Protein AF-A0A849VJC0-F1 (afdb_monomer)

Nearest PDB structures (foldseek):
  3t6g-assembly2_D  TM=6.917E-01  e=9.797E-02  Homo sapiens
  7rtw-assembly1_B  TM=2.585E-01  e=8.852E+00  Mus musculus
  8sqz-assembly1_A  TM=1.889E-01  e=7.278E+00  Homo sapiens

Organism: NCBI:txid2726988

Structure (mmCIF, N/CA/C/O backbone):
data_AF-A0A849VJC0-F1
#
_entry.id   AF-A0A849VJC0-F1
#
loop_
_atom_site.group_PDB
_atom_site.id
_atom_site.type_symbol
_atom_site.label_atom_id
_atom_site.label_alt_id
_atom_site.label_comp_id
_atom_site.label_asym_id
_atom_site.label_entity_id
_atom_site.label_seq_id
_atom_site.pdbx_PDB_ins_code
_atom_site.Cartn_x
_atom_site.Cartn_y
_atom_site.Cartn_z
_atom_site.occupancy
_atom_site.B_iso_or_equiv
_atom_site.auth_seq_id
_atom_site.auth_comp_id
_atom_site.auth_asym_id
_atom_site.auth_atom_id
_atom_site.pdbx_PDB_model_num
ATOM 1 N N . MET A 1 1 ? 82.164 -14.827 -6.731 1.00 37.09 1 MET A N 1
ATOM 2 C CA . MET A 1 1 ? 81.178 -15.872 -7.093 1.00 37.09 1 MET A CA 1
ATOM 3 C C . MET A 1 1 ? 80.997 -16.739 -5.854 1.00 37.09 1 MET A C 1
ATOM 5 O O . MET A 1 1 ? 81.957 -17.367 -5.446 1.00 37.09 1 MET A O 1
ATOM 9 N N . ASN A 1 2 ? 79.995 -16.440 -5.019 1.00 38.31 2 ASN A N 1
ATOM 10 C CA . ASN A 1 2 ? 78.661 -17.082 -4.993 1.00 38.31 2 ASN A CA 1
ATOM 11 C C . ASN A 1 2 ? 78.819 -18.586 -4.684 1.00 38.31 2 ASN A C 1
ATOM 13 O O . ASN A 1 2 ? 79.447 -19.281 -5.466 1.00 38.31 2 ASN A O 1
ATOM 17 N N . LEU A 1 3 ? 78.331 -19.149 -3.574 1.00 38.06 3 LEU A N 1
ATOM 18 C CA . LEU A 1 3 ? 76.910 -19.260 -3.247 1.00 38.06 3 LEU A CA 1
ATOM 19 C C . LEU A 1 3 ? 76.753 -19.768 -1.793 1.00 38.06 3 LEU A C 1
ATOM 21 O O . LEU A 1 3 ? 77.368 -20.762 -1.411 1.00 38.06 3 LEU A O 1
ATOM 25 N N . LYS A 1 4 ? 75.943 -19.080 -0.981 1.00 40.84 4 LYS A N 1
ATOM 26 C CA . LYS A 1 4 ? 75.541 -19.509 0.368 1.00 40.84 4 LYS A CA 1
ATOM 27 C C . LYS A 1 4 ? 74.477 -20.604 0.247 1.00 40.84 4 LYS A C 1
ATOM 29 O O . LYS A 1 4 ? 73.443 -20.360 -0.367 1.00 40.84 4 LYS A O 1
ATOM 34 N N . TRP A 1 5 ? 74.694 -21.766 0.858 1.00 45.53 5 TRP A N 1
ATOM 35 C CA . TRP A 1 5 ? 73.668 -22.803 0.990 1.00 45.53 5 TRP A CA 1
ATOM 36 C C . TRP A 1 5 ? 72.884 -22.573 2.282 1.00 45.53 5 TRP A C 1
ATOM 38 O O . TRP A 1 5 ? 73.386 -22.809 3.378 1.00 45.53 5 TRP A O 1
ATOM 48 N N . VAL A 1 6 ? 71.659 -22.065 2.150 1.00 54.38 6 VAL A N 1
ATOM 49 C CA . VAL A 1 6 ? 70.668 -22.030 3.230 1.00 54.38 6 VAL A CA 1
ATOM 50 C C . VAL A 1 6 ? 69.846 -23.309 3.119 1.00 54.38 6 VAL A C 1
ATOM 52 O O . VAL A 1 6 ? 69.148 -23.522 2.130 1.00 54.38 6 VAL A O 1
ATOM 55 N N . MET A 1 7 ? 69.962 -24.175 4.122 1.00 47.31 7 MET A N 1
ATOM 56 C CA . MET A 1 7 ? 69.159 -25.385 4.259 1.00 47.31 7 MET A CA 1
ATOM 57 C C . MET A 1 7 ? 67.762 -24.975 4.744 1.00 47.31 7 MET A C 1
ATOM 59 O O . MET A 1 7 ? 67.571 -24.655 5.915 1.00 47.31 7 MET A O 1
ATOM 63 N N . VAL A 1 8 ? 66.794 -24.911 3.828 1.00 51.97 8 VAL A N 1
ATOM 64 C CA . VAL A 1 8 ? 65.385 -24.661 4.159 1.00 51.97 8 VAL A CA 1
ATOM 65 C C . VAL A 1 8 ? 64.754 -25.987 4.576 1.00 51.97 8 VAL A C 1
ATOM 67 O O . VAL A 1 8 ? 64.548 -26.883 3.760 1.00 51.97 8 VAL A O 1
ATOM 70 N N . LEU A 1 9 ? 64.484 -26.112 5.874 1.00 60.03 9 LEU A N 1
ATOM 71 C CA . LEU A 1 9 ? 63.750 -27.214 6.483 1.00 60.03 9 LEU A CA 1
ATOM 72 C C . LEU A 1 9 ? 62.268 -27.099 6.082 1.00 60.03 9 LEU A C 1
ATOM 74 O O . LEU A 1 9 ? 61.546 -26.231 6.571 1.00 60.03 9 LEU A O 1
ATOM 78 N N . ALA A 1 10 ? 61.821 -27.948 5.157 1.00 52.75 10 ALA A N 1
ATOM 79 C CA . ALA A 1 10 ? 60.425 -28.033 4.744 1.00 52.75 10 ALA A CA 1
ATOM 80 C C . ALA A 1 10 ? 59.610 -28.819 5.787 1.00 52.75 10 ALA A C 1
ATOM 82 O O . ALA A 1 10 ? 59.585 -30.048 5.774 1.00 52.75 10 ALA A O 1
ATOM 83 N N . CYS A 1 11 ? 58.926 -28.114 6.690 1.00 50.25 11 CYS A N 1
ATOM 84 C CA . CYS A 1 11 ? 57.853 -28.699 7.494 1.00 50.25 11 CYS A CA 1
ATOM 85 C C . CYS A 1 11 ? 56.590 -28.818 6.632 1.00 50.25 11 CYS A C 1
ATOM 87 O O . CYS A 1 11 ? 55.850 -27.852 6.456 1.00 50.25 11 CYS A O 1
ATOM 89 N N . VAL A 1 12 ? 56.342 -30.014 6.097 1.00 53.25 12 VAL A N 1
ATOM 90 C CA . VAL A 1 12 ? 55.066 -30.375 5.469 1.00 53.25 12 VAL A CA 1
ATOM 91 C C . VAL A 1 12 ? 54.060 -30.667 6.584 1.00 53.25 12 VAL A C 1
ATOM 93 O O . VAL A 1 12 ? 53.956 -31.791 7.067 1.00 53.25 12 VAL A O 1
ATOM 96 N N . PHE A 1 13 ? 53.328 -29.642 7.023 1.00 56.06 13 PHE A N 1
ATOM 97 C CA . PHE A 1 13 ? 52.102 -29.843 7.793 1.00 56.06 13 PHE A CA 1
ATOM 98 C C . PHE A 1 13 ? 50.984 -30.198 6.814 1.00 56.06 13 PHE A C 1
ATOM 100 O O . PHE A 1 13 ? 50.432 -29.337 6.131 1.00 56.06 13 PHE A O 1
ATOM 107 N N . VAL A 1 14 ? 50.673 -31.490 6.732 1.00 54.16 14 VAL A N 1
ATOM 108 C CA . VAL A 1 14 ? 49.476 -32.000 6.060 1.00 54.16 14 VAL A CA 1
ATOM 109 C C . VAL A 1 14 ? 48.271 -31.590 6.911 1.00 54.16 14 VAL A C 1
ATOM 111 O O . VAL A 1 14 ? 47.867 -32.287 7.839 1.00 54.16 14 VAL A O 1
ATOM 114 N N . LEU A 1 15 ? 47.732 -30.400 6.644 1.00 54.75 15 LEU A N 1
ATOM 115 C CA . LEU A 1 15 ? 46.403 -30.019 7.103 1.00 54.75 15 LEU A CA 1
ATOM 116 C C . LEU A 1 15 ? 45.403 -30.827 6.274 1.00 54.75 15 LEU A C 1
ATOM 118 O O . LEU A 1 15 ? 45.093 -30.475 5.138 1.00 54.75 15 LEU A O 1
ATOM 122 N N . SER A 1 16 ? 44.927 -31.938 6.835 1.00 43.97 16 SER A N 1
ATOM 123 C CA . SER A 1 16 ? 43.717 -32.604 6.362 1.00 43.97 16 SER A CA 1
ATOM 124 C C . SER A 1 16 ? 42.558 -31.615 6.471 1.00 43.97 16 SER A C 1
ATOM 126 O O . SER A 1 16 ? 41.969 -31.459 7.540 1.00 43.97 16 SER A O 1
ATOM 128 N N . CYS A 1 17 ? 42.240 -30.935 5.368 1.00 51.69 17 CYS A N 1
ATOM 129 C CA . CYS A 1 17 ? 40.977 -30.232 5.190 1.00 51.69 17 CYS A CA 1
ATOM 130 C C . CYS A 1 17 ? 39.858 -31.268 5.285 1.00 51.69 17 CYS A C 1
ATOM 132 O O . CYS A 1 17 ? 39.514 -31.935 4.314 1.00 51.69 17 CYS A O 1
ATOM 134 N N . THR A 1 18 ? 39.310 -31.439 6.484 1.00 52.47 18 THR A N 1
ATOM 135 C CA . THR A 1 18 ? 37.990 -32.034 6.633 1.00 52.47 18 THR A CA 1
ATOM 136 C C . THR A 1 18 ? 37.042 -30.999 6.048 1.00 52.47 18 THR A C 1
ATOM 138 O O . THR A 1 18 ? 36.847 -29.940 6.643 1.00 52.47 18 THR A O 1
ATOM 141 N N . GLU A 1 19 ? 36.532 -31.244 4.841 1.00 46.62 19 GLU A N 1
ATOM 142 C CA . GLU A 1 19 ? 35.438 -30.464 4.267 1.00 46.62 19 GLU A CA 1
ATOM 143 C C . GLU A 1 19 ? 34.219 -30.637 5.173 1.00 46.62 19 GLU A C 1
ATOM 145 O O . GLU A 1 19 ? 33.376 -31.514 5.001 1.00 46.62 19 GLU A O 1
ATOM 150 N N . GLN A 1 20 ? 34.146 -29.805 6.205 1.00 44.50 20 GLN A N 1
ATOM 151 C CA . GLN A 1 20 ? 32.934 -29.603 6.960 1.00 44.50 20 GLN A CA 1
ATOM 152 C C . GLN A 1 20 ? 32.058 -28.717 6.083 1.00 44.50 20 GLN A C 1
ATOM 154 O O . GLN A 1 20 ? 32.108 -27.491 6.162 1.00 44.50 20 GLN A O 1
ATOM 159 N N . THR A 1 21 ? 31.290 -29.349 5.195 1.00 45.41 21 THR A N 1
ATOM 160 C CA . THR A 1 21 ? 30.209 -28.698 4.461 1.00 45.41 21 THR A CA 1
ATOM 161 C C . THR A 1 21 ? 29.191 -28.210 5.488 1.00 45.41 21 THR A C 1
ATOM 163 O O . THR A 1 21 ? 28.234 -28.898 5.843 1.00 45.41 21 THR A O 1
ATOM 166 N N . GLN A 1 22 ? 29.420 -27.014 6.027 1.00 41.19 22 GLN A N 1
ATOM 167 C CA . GLN A 1 22 ? 28.391 -26.253 6.702 1.00 41.19 22 GLN A CA 1
ATOM 168 C C . GLN A 1 22 ? 27.343 -25.953 5.638 1.00 41.19 22 GLN A C 1
ATOM 170 O O . GLN A 1 22 ? 27.510 -25.066 4.805 1.00 41.19 22 GLN A O 1
ATOM 175 N N . SER A 1 23 ? 26.271 -26.742 5.646 1.00 44.38 23 SER A N 1
ATOM 176 C CA . SER A 1 23 ? 25.018 -26.389 5.000 1.00 44.38 23 SER A CA 1
ATOM 177 C C . SER A 1 23 ? 24.562 -25.070 5.615 1.00 44.38 23 SER A C 1
ATOM 179 O O . SER A 1 23 ? 23.860 -25.055 6.628 1.00 44.38 23 SER A O 1
ATOM 181 N N . ILE A 1 24 ? 24.987 -23.954 5.022 1.00 45.31 24 ILE A N 1
ATOM 182 C CA . ILE A 1 24 ? 24.370 -22.654 5.233 1.00 45.31 24 ILE A CA 1
ATOM 183 C C . ILE A 1 24 ? 22.905 -22.881 4.869 1.00 45.31 24 ILE A C 1
ATOM 185 O O . ILE A 1 24 ? 22.571 -23.067 3.702 1.00 45.31 24 ILE A O 1
ATOM 189 N N . LYS A 1 25 ? 22.026 -22.955 5.875 1.00 43.56 25 LYS A N 1
ATOM 190 C CA . LYS A 1 25 ? 20.591 -22.792 5.657 1.00 43.56 25 LYS A CA 1
ATOM 191 C C . LYS A 1 25 ? 20.442 -21.399 5.065 1.00 43.56 25 LYS A C 1
ATOM 193 O O . LYS A 1 25 ? 20.436 -20.418 5.805 1.00 43.56 25 LYS A O 1
ATOM 198 N N . THR A 1 26 ? 20.400 -21.308 3.741 1.00 48.91 26 THR A N 1
ATOM 199 C CA . THR A 1 26 ? 20.024 -20.085 3.048 1.00 48.91 26 THR A CA 1
ATOM 200 C C . THR A 1 26 ? 18.674 -19.691 3.623 1.00 48.91 26 THR A C 1
ATOM 202 O O . THR A 1 26 ? 17.707 -20.448 3.517 1.00 48.91 26 THR A O 1
ATOM 205 N N . ALA A 1 27 ? 18.630 -18.561 4.332 1.00 55.06 27 ALA A N 1
ATOM 206 C CA . ALA A 1 27 ? 17.367 -17.990 4.763 1.00 55.06 27 ALA A CA 1
ATOM 207 C C . ALA A 1 27 ? 16.465 -17.882 3.520 1.00 55.06 27 ALA A C 1
ATOM 209 O O . ALA A 1 27 ? 16.981 -17.539 2.450 1.00 55.06 27 ALA A O 1
ATOM 210 N N . PRO A 1 28 ? 15.168 -18.225 3.613 1.00 56.78 28 PRO A N 1
ATOM 211 C CA . PRO A 1 28 ? 14.281 -18.140 2.462 1.00 56.78 28 PRO A CA 1
ATOM 212 C C . PRO A 1 28 ? 14.379 -16.732 1.869 1.00 56.78 28 PRO A C 1
ATOM 214 O O . PRO A 1 28 ? 14.172 -15.745 2.576 1.00 56.78 28 PR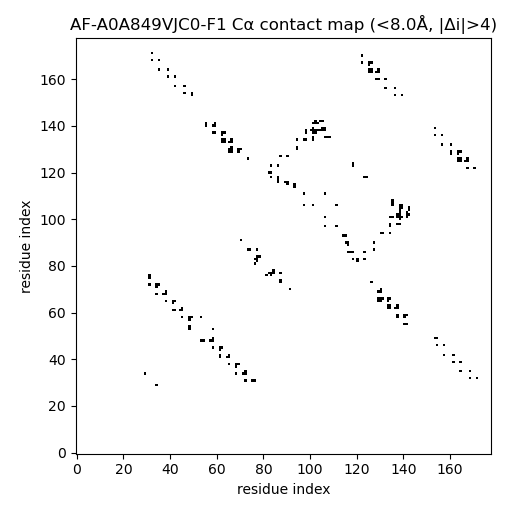O A O 1
ATOM 217 N N . GLN A 1 29 ? 14.772 -16.639 0.595 1.00 71.31 29 GLN A N 1
ATOM 218 C CA . GLN A 1 29 ? 14.842 -15.350 -0.079 1.00 71.31 29 GLN A CA 1
ATOM 219 C C . GLN A 1 29 ? 13.431 -14.779 -0.173 1.00 71.31 29 GLN A C 1
ATOM 221 O O . GLN A 1 29 ? 12.512 -15.438 -0.663 1.00 71.31 29 GLN A O 1
ATOM 226 N N . VAL A 1 30 ? 13.263 -13.554 0.317 1.00 84.12 30 VAL A N 1
ATOM 227 C CA . VAL A 1 30 ? 12.008 -12.817 0.194 1.00 84.12 30 VAL A CA 1
ATOM 228 C C . VAL A 1 30 ? 11.784 -12.536 -1.288 1.00 84.12 30 VAL A C 1
ATOM 230 O O . VAL A 1 30 ? 12.548 -11.808 -1.917 1.00 84.12 30 VAL A O 1
ATOM 233 N N . THR A 1 31 ? 10.746 -13.141 -1.856 1.00 90.38 31 THR A N 1
ATOM 234 C CA . THR A 1 31 ? 10.362 -12.927 -3.254 1.00 90.38 31 THR A CA 1
ATOM 235 C C . THR A 1 31 ? 9.271 -11.873 -3.343 1.00 90.38 31 THR A C 1
ATOM 237 O O . THR A 1 31 ? 8.467 -11.708 -2.419 1.00 90.38 31 THR A O 1
ATOM 240 N N . LEU A 1 32 ? 9.172 -11.213 -4.495 1.00 91.69 32 LEU A N 1
ATOM 241 C CA . LEU A 1 32 ? 8.106 -10.248 -4.736 1.00 91.69 32 LEU A CA 1
ATOM 242 C C . LEU A 1 32 ? 6.714 -10.889 -4.608 1.00 91.69 32 LEU A C 1
ATOM 244 O O . LEU A 1 32 ? 5.820 -10.297 -4.012 1.00 91.69 32 LEU A O 1
ATOM 248 N N . MET A 1 33 ? 6.551 -12.133 -5.070 1.00 91.38 33 MET A N 1
ATOM 249 C CA . MET A 1 33 ? 5.297 -12.874 -4.907 1.00 91.38 33 MET A CA 1
ATOM 250 C C . MET A 1 33 ? 4.967 -13.129 -3.429 1.00 91.38 33 MET A C 1
ATOM 252 O O . MET A 1 33 ? 3.832 -12.909 -3.015 1.00 91.38 33 MET A O 1
ATOM 256 N N . SER A 1 34 ? 5.952 -13.519 -2.611 1.00 93.38 34 SER A N 1
ATOM 257 C CA . SER A 1 34 ? 5.739 -13.715 -1.166 1.00 93.38 34 SER A CA 1
ATOM 258 C C . SER A 1 34 ? 5.398 -12.418 -0.422 1.00 93.38 34 SER A C 1
ATOM 260 O O . SER A 1 34 ? 4.589 -12.433 0.507 1.00 93.38 34 SER A O 1
ATOM 262 N N . LEU A 1 35 ? 5.943 -11.275 -0.859 1.00 95.44 35 LEU A N 1
ATOM 263 C CA . LEU A 1 35 ? 5.572 -9.965 -0.317 1.00 95.44 35 LEU A CA 1
ATOM 264 C C . LEU A 1 35 ? 4.146 -9.579 -0.710 1.00 95.44 35 LEU A C 1
ATOM 266 O O . LEU A 1 35 ? 3.400 -9.077 0.122 1.00 95.44 35 LEU A O 1
ATOM 270 N N . ILE A 1 36 ? 3.743 -9.850 -1.952 1.00 95.44 36 ILE A N 1
ATOM 271 C CA . ILE A 1 36 ? 2.377 -9.599 -2.422 1.00 95.44 36 ILE A CA 1
ATOM 272 C C . ILE A 1 36 ? 1.359 -10.485 -1.693 1.00 95.44 36 ILE A C 1
ATOM 274 O O . ILE A 1 36 ? 0.272 -10.016 -1.367 1.00 95.44 36 ILE A O 1
ATOM 278 N N . GLN A 1 37 ? 1.704 -11.737 -1.382 1.00 93.88 37 GLN A N 1
ATOM 279 C CA . GLN A 1 37 ? 0.878 -12.604 -0.533 1.00 93.88 37 GLN A CA 1
ATOM 280 C C . GLN A 1 37 ? 0.760 -12.043 0.890 1.00 93.88 37 GLN A C 1
ATOM 282 O O . GLN A 1 37 ? -0.347 -11.882 1.393 1.00 93.88 37 GLN A O 1
ATOM 287 N N . THR A 1 38 ? 1.884 -11.646 1.494 1.00 96.12 38 THR A N 1
ATOM 288 C CA . THR A 1 38 ? 1.895 -10.969 2.804 1.00 96.12 38 THR A CA 1
ATOM 289 C C . THR A 1 38 ? 1.016 -9.714 2.801 1.00 96.12 38 THR A C 1
ATOM 291 O O . THR A 1 38 ? 0.263 -9.473 3.744 1.00 96.12 38 THR A O 1
ATOM 294 N N . TYR A 1 39 ? 1.084 -8.919 1.731 1.00 97.06 39 TYR A N 1
ATOM 295 C CA . TYR A 1 39 ? 0.276 -7.714 1.566 1.00 97.06 39 TYR A CA 1
ATOM 296 C C . TYR A 1 39 ? -1.225 -8.033 1.519 1.00 97.06 39 TYR A C 1
ATOM 298 O O . TYR A 1 39 ? -2.018 -7.369 2.177 1.00 97.06 39 TYR A O 1
ATOM 306 N N . ASP A 1 40 ? -1.622 -9.078 0.795 1.00 94.94 40 ASP A N 1
ATOM 307 C CA . ASP A 1 40 ? -3.014 -9.537 0.685 1.00 94.94 40 ASP A CA 1
ATOM 308 C C . ASP A 1 40 ? -3.591 -10.000 2.038 1.00 94.94 40 ASP A C 1
ATOM 310 O O . ASP A 1 40 ? -4.727 -9.684 2.409 1.00 94.94 40 ASP A O 1
ATOM 314 N N . GLU A 1 41 ? -2.776 -10.699 2.831 1.00 96.12 41 GLU A N 1
ATOM 315 C CA . GLU A 1 41 ? -3.134 -11.102 4.192 1.00 96.12 41 GLU A CA 1
ATOM 316 C C . GLU A 1 41 ? -3.291 -9.890 5.120 1.00 96.12 41 GLU A C 1
ATOM 318 O O . GLU A 1 41 ? -4.238 -9.814 5.909 1.00 96.12 41 GLU A O 1
ATOM 323 N N . GLN A 1 42 ? -2.382 -8.917 5.031 1.00 97.25 42 GLN A N 1
ATOM 324 C CA . GLN A 1 42 ? -2.476 -7.660 5.777 1.00 97.25 42 GLN A CA 1
ATOM 325 C C . GLN A 1 42 ? -3.706 -6.844 5.358 1.00 97.25 42 GLN A C 1
ATOM 327 O O . GLN A 1 42 ? -4.381 -6.264 6.212 1.00 97.25 42 GLN A O 1
ATOM 332 N N . LEU A 1 43 ? -4.056 -6.858 4.071 1.00 95.88 43 LEU A N 1
ATOM 333 C CA . LEU A 1 43 ? -5.231 -6.176 3.538 1.00 95.88 43 LEU A CA 1
ATOM 334 C C . LEU A 1 43 ? -6.508 -6.757 4.143 1.00 95.88 43 LEU A C 1
ATOM 336 O O . LEU A 1 43 ? -7.344 -6.022 4.673 1.00 95.88 43 LEU A O 1
ATOM 340 N N . SER A 1 44 ? -6.590 -8.086 4.182 1.00 94.81 44 SER A N 1
ATOM 341 C CA . SER A 1 44 ? -7.687 -8.816 4.820 1.00 94.81 44 SER A CA 1
ATOM 342 C C . SER A 1 44 ? -7.829 -8.460 6.307 1.00 94.81 44 SER A C 1
ATOM 344 O O . SER A 1 44 ? -8.944 -8.305 6.812 1.00 94.81 44 SER A O 1
ATOM 346 N N . LYS A 1 45 ? -6.713 -8.256 7.027 1.00 95.44 45 LYS A N 1
ATOM 347 C CA . LYS A 1 45 ? -6.735 -7.811 8.435 1.00 95.44 45 LYS A CA 1
ATOM 348 C C . LYS A 1 45 ? -7.306 -6.403 8.589 1.00 95.44 45 LYS A C 1
ATOM 350 O O . LYS A 1 45 ? -8.120 -6.183 9.489 1.00 95.44 45 LYS A O 1
ATOM 355 N N . VAL A 1 46 ? -6.923 -5.459 7.724 1.00 93.12 46 VAL A N 1
ATOM 356 C CA . VAL A 1 46 ? -7.489 -4.097 7.727 1.00 93.12 46 VAL A CA 1
ATOM 357 C C . VAL A 1 46 ? -8.991 -4.142 7.450 1.00 93.12 46 VAL A C 1
ATOM 359 O O . VAL A 1 46 ? -9.769 -3.543 8.195 1.00 93.12 46 VAL A O 1
ATOM 362 N N . GLN A 1 47 ? -9.412 -4.902 6.437 1.00 91.56 47 GLN A N 1
ATOM 363 C CA . GLN A 1 47 ? -10.820 -5.050 6.069 1.00 91.56 47 GLN A CA 1
ATOM 364 C C . GLN A 1 47 ? -11.648 -5.623 7.222 1.00 91.56 47 GLN A C 1
ATOM 366 O O . GLN A 1 47 ? -12.678 -5.059 7.597 1.00 91.56 47 GLN A O 1
ATOM 371 N N . LEU A 1 48 ? -11.169 -6.707 7.837 1.00 91.94 48 LEU A N 1
ATOM 372 C CA . LEU A 1 48 ? -11.822 -7.329 8.983 1.00 91.94 48 LEU A CA 1
ATOM 373 C C . LEU A 1 48 ? -11.908 -6.363 10.169 1.00 91.94 48 LEU A C 1
ATOM 375 O O . LEU A 1 48 ? -12.944 -6.302 10.834 1.00 91.94 48 LEU A O 1
ATOM 379 N N . ALA A 1 49 ? -10.849 -5.590 10.429 1.00 90.75 49 ALA A N 1
ATOM 380 C CA . ALA A 1 49 ? -10.831 -4.609 11.505 1.00 90.75 49 ALA A CA 1
ATOM 381 C C . ALA A 1 49 ? -11.859 -3.488 11.284 1.00 90.75 49 ALA A C 1
ATOM 383 O O . ALA A 1 49 ? -12.573 -3.128 12.223 1.00 90.75 49 ALA A O 1
ATOM 384 N N . ILE A 1 50 ? -11.982 -2.986 10.051 1.00 87.06 50 ILE A N 1
ATOM 385 C CA . ILE A 1 50 ? -12.994 -1.992 9.667 1.00 87.06 50 ILE A CA 1
ATOM 386 C C . ILE A 1 50 ? -14.404 -2.573 9.827 1.00 87.06 50 ILE A C 1
ATOM 388 O O . ILE A 1 50 ? -15.235 -1.982 10.516 1.00 87.06 50 ILE A O 1
ATOM 392 N N . ASN A 1 51 ? -14.663 -3.746 9.244 1.00 87.44 51 ASN A N 1
ATOM 393 C CA . ASN A 1 51 ? -15.990 -4.369 9.232 1.00 87.44 51 ASN A CA 1
ATOM 394 C C . ASN A 1 51 ? -16.462 -4.781 10.631 1.00 87.44 51 ASN A C 1
ATOM 396 O O . ASN A 1 51 ? -17.647 -4.691 10.940 1.00 87.44 51 ASN A O 1
ATOM 400 N N . SER A 1 52 ? -15.530 -5.184 11.496 1.00 88.25 52 SER A N 1
ATOM 401 C CA . SER A 1 52 ? -15.821 -5.566 12.883 1.00 88.25 52 SER A CA 1
ATOM 402 C C . SER A 1 52 ? -15.865 -4.372 13.844 1.00 88.25 52 SER A C 1
ATOM 404 O O . SER A 1 52 ? -15.965 -4.574 15.052 1.00 88.25 52 SER A O 1
ATOM 406 N N . GLY A 1 53 ? -15.730 -3.136 13.348 1.00 85.94 53 GLY A N 1
ATOM 407 C CA . GLY A 1 53 ? -15.757 -1.932 14.181 1.00 85.94 53 GLY A CA 1
ATOM 408 C C . GLY A 1 53 ? -14.638 -1.880 15.225 1.00 85.94 53 GLY A C 1
ATOM 409 O O . GLY A 1 53 ? -14.860 -1.413 16.342 1.00 85.94 53 GLY A O 1
ATOM 410 N N . ARG A 1 54 ? -13.442 -2.391 14.897 1.00 88.19 54 ARG A N 1
ATOM 411 C CA . ARG A 1 54 ? -12.276 -2.334 15.793 1.00 88.19 54 ARG A CA 1
ATOM 412 C C . ARG A 1 54 ? -11.836 -0.885 16.017 1.00 88.19 54 ARG A C 1
ATOM 414 O O . ARG A 1 54 ? -12.206 0.023 15.272 1.00 88.19 54 ARG A O 1
ATOM 421 N N . SER A 1 55 ? -11.038 -0.669 17.063 1.00 88.81 55 SER A N 1
ATOM 422 C CA . SER A 1 55 ? -10.582 0.674 17.421 1.00 88.81 55 SER A CA 1
ATOM 423 C C . SER A 1 55 ? -9.722 1.302 16.318 1.00 88.81 55 SER A C 1
ATOM 425 O O . SER A 1 55 ? -9.094 0.604 15.512 1.00 88.81 55 SER A O 1
ATOM 427 N N . LYS A 1 56 ? -9.667 2.639 16.301 1.00 87.19 56 LYS A N 1
ATOM 428 C CA . LYS A 1 56 ? -8.855 3.392 15.335 1.00 87.19 56 LYS A CA 1
ATOM 429 C C . LYS A 1 56 ? -7.380 2.993 15.408 1.00 87.19 56 LYS A C 1
ATOM 431 O O . LYS A 1 56 ? -6.736 2.897 14.375 1.00 87.19 56 LYS A O 1
ATOM 436 N N . GLU A 1 57 ? -6.866 2.703 16.601 1.00 90.81 57 GLU A N 1
ATOM 437 C CA . GLU A 1 57 ? -5.476 2.302 16.829 1.00 90.81 57 GLU A CA 1
ATOM 438 C C . GLU A 1 57 ? -5.158 0.984 16.121 1.00 90.81 57 GLU A C 1
ATOM 440 O O . GLU A 1 57 ? -4.116 0.872 15.484 1.00 90.81 57 GLU A O 1
ATOM 445 N N . VAL A 1 58 ? -6.079 0.013 16.164 1.00 92.50 58 VAL A N 1
ATOM 446 C CA . VAL A 1 58 ? -5.920 -1.277 15.474 1.00 92.50 58 VAL A CA 1
ATOM 447 C C . VAL A 1 58 ? -5.920 -1.089 13.958 1.00 92.50 58 VAL A C 1
ATOM 449 O O . VAL A 1 58 ? -5.066 -1.637 13.269 1.00 92.50 58 VAL A O 1
ATOM 452 N N . ILE A 1 59 ? -6.851 -0.291 13.430 1.00 90.31 59 ILE A N 1
ATOM 453 C CA . ILE A 1 59 ? -6.935 -0.040 11.984 1.00 90.31 59 ILE A CA 1
ATOM 454 C C . ILE A 1 59 ? -5.693 0.723 11.493 1.00 90.31 59 ILE A C 1
ATOM 456 O O . ILE A 1 59 ? -5.152 0.390 10.440 1.00 90.31 59 ILE A O 1
ATOM 460 N N . LEU A 1 60 ? -5.209 1.710 12.257 1.00 90.62 60 LEU A N 1
ATOM 461 C CA . LEU A 1 60 ? -3.983 2.453 11.946 1.00 90.62 60 LEU A CA 1
ATOM 462 C C . LEU A 1 60 ? -2.741 1.558 11.995 1.00 90.62 60 LEU A C 1
ATOM 464 O O . LEU A 1 60 ? -1.890 1.666 11.117 1.00 90.62 60 LEU A O 1
ATOM 468 N N . LEU A 1 61 ? -2.644 0.663 12.982 1.00 94.06 61 LEU A N 1
ATOM 469 C CA . LEU A 1 61 ? -1.556 -0.310 13.070 1.00 94.06 61 LEU A CA 1
ATOM 470 C C . LEU A 1 61 ? -1.498 -1.178 11.807 1.00 94.06 61 LEU A C 1
ATOM 472 O O . LEU A 1 61 ? -0.477 -1.192 11.127 1.00 94.06 61 LEU A O 1
ATOM 476 N N . TYR A 1 62 ? -2.608 -1.823 11.442 1.00 95.69 62 TYR A N 1
ATOM 477 C CA . TYR A 1 62 ? -2.652 -2.689 10.260 1.00 95.69 62 TYR A CA 1
ATOM 478 C C . TYR A 1 62 ? -2.455 -1.917 8.945 1.00 95.69 62 TYR A C 1
ATOM 480 O O . TYR A 1 62 ? -1.824 -2.422 8.020 1.00 95.69 62 TYR A O 1
ATOM 488 N N . SER A 1 63 ? -2.926 -0.669 8.861 1.00 93.50 63 SER A N 1
ATOM 489 C CA . SER A 1 63 ? -2.683 0.183 7.685 1.00 93.50 63 SER A CA 1
ATOM 490 C C . SER A 1 63 ? -1.207 0.590 7.561 1.00 93.50 63 SER A C 1
ATOM 492 O O . SER A 1 63 ? -0.680 0.683 6.454 1.00 93.50 63 SER A O 1
ATOM 494 N N . ASN A 1 64 ? -0.508 0.793 8.682 1.00 94.38 64 ASN A N 1
ATOM 495 C CA . ASN A 1 64 ? 0.932 1.059 8.683 1.00 94.38 64 ASN A CA 1
ATOM 496 C C . ASN A 1 64 ? 1.754 -0.180 8.301 1.00 94.38 64 ASN A C 1
ATOM 498 O O . ASN A 1 64 ? 2.764 -0.039 7.614 1.00 94.38 64 ASN A O 1
ATOM 502 N N . GLU A 1 65 ? 1.323 -1.376 8.712 1.00 96.44 65 GLU A N 1
ATOM 503 C CA . GLU A 1 65 ? 1.924 -2.640 8.264 1.00 96.44 65 GLU A CA 1
ATOM 504 C C . GLU A 1 65 ? 1.802 -2.796 6.742 1.00 96.44 65 GLU A C 1
ATOM 506 O O . GLU A 1 65 ? 2.806 -3.054 6.080 1.00 96.44 65 GLU A O 1
ATOM 511 N N . LEU A 1 66 ? 0.614 -2.533 6.175 1.00 96.31 66 LEU A N 1
ATOM 512 C CA . LEU A 1 66 ? 0.408 -2.505 4.721 1.00 96.31 66 LEU A CA 1
ATOM 513 C C . LEU A 1 66 ? 1.353 -1.527 4.023 1.00 96.31 66 LEU A C 1
ATOM 515 O O . LEU A 1 66 ? 2.001 -1.888 3.043 1.00 96.31 66 LEU A O 1
ATOM 519 N N . TYR A 1 67 ? 1.447 -0.293 4.525 1.00 96.44 67 TYR A N 1
ATOM 520 C CA . TYR A 1 67 ? 2.338 0.719 3.959 1.00 96.44 67 TYR A CA 1
ATOM 521 C C . TYR A 1 67 ? 3.799 0.251 3.952 1.00 96.44 67 TYR A C 1
ATOM 523 O O . TYR A 1 67 ? 4.480 0.380 2.938 1.00 96.44 67 TYR A O 1
ATOM 531 N N . ALA A 1 68 ? 4.277 -0.328 5.057 1.00 97.06 68 ALA A N 1
ATOM 532 C CA . ALA A 1 68 ? 5.646 -0.827 5.154 1.00 97.06 68 ALA A CA 1
ATOM 533 C C . ALA A 1 68 ? 5.911 -1.956 4.143 1.00 97.06 68 ALA A C 1
ATOM 535 O O . ALA A 1 68 ? 6.905 -1.915 3.417 1.00 97.06 68 ALA A O 1
ATOM 536 N N . THR A 1 69 ? 4.991 -2.917 4.025 1.00 97.88 69 THR A N 1
ATOM 537 C CA . THR A 1 69 ? 5.095 -3.992 3.028 1.00 97.88 69 THR A CA 1
ATOM 538 C C . THR A 1 69 ? 5.071 -3.437 1.603 1.00 97.88 69 THR A C 1
ATOM 540 O O . THR A 1 69 ? 5.862 -3.873 0.767 1.00 97.88 69 THR A O 1
ATOM 543 N N . ALA A 1 70 ? 4.229 -2.435 1.315 1.00 97.56 70 ALA A N 1
ATOM 544 C CA . ALA A 1 70 ? 4.215 -1.763 0.015 1.00 97.56 70 ALA A CA 1
ATOM 545 C C . ALA A 1 70 ? 5.560 -1.115 -0.312 1.00 97.56 70 ALA A C 1
ATOM 547 O O . ALA A 1 70 ? 6.037 -1.247 -1.437 1.00 97.56 70 ALA A O 1
ATOM 548 N N . GLN A 1 71 ? 6.205 -0.456 0.657 1.00 97.31 71 GLN A N 1
ATOM 549 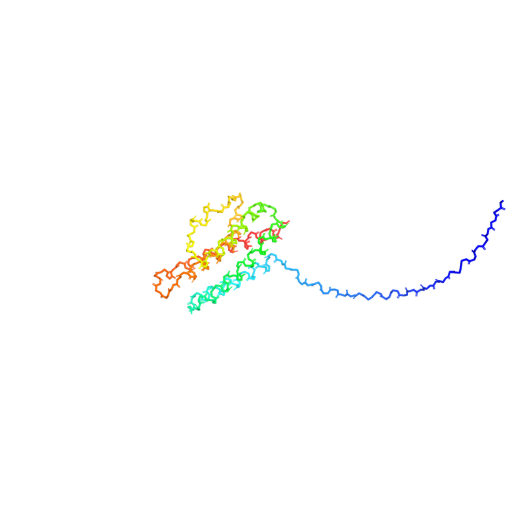C CA . GLN A 1 71 ? 7.532 0.121 0.439 1.00 97.31 71 GLN A CA 1
ATOM 550 C C . GLN A 1 71 ? 8.538 -0.949 0.004 1.00 97.31 71 GLN A C 1
ATOM 552 O O . GLN A 1 71 ? 9.267 -0.743 -0.967 1.00 97.31 71 GLN A O 1
ATOM 557 N N . THR A 1 72 ? 8.531 -2.114 0.659 1.00 96.44 72 THR A N 1
ATOM 558 C CA . THR A 1 72 ? 9.393 -3.242 0.282 1.00 96.44 72 THR A CA 1
ATOM 559 C C . THR A 1 72 ? 9.052 -3.796 -1.103 1.00 96.44 72 THR A C 1
ATOM 561 O O . THR A 1 72 ? 9.960 -4.048 -1.891 1.00 96.44 72 THR A O 1
ATOM 564 N N . ILE A 1 73 ? 7.763 -3.945 -1.433 1.00 96.06 73 ILE A N 1
ATOM 565 C CA . ILE A 1 73 ? 7.305 -4.396 -2.759 1.00 96.06 73 ILE A CA 1
ATOM 566 C C . ILE A 1 73 ? 7.824 -3.461 -3.852 1.00 96.06 73 ILE A C 1
ATOM 568 O O . ILE A 1 73 ? 8.388 -3.929 -4.837 1.00 96.06 73 ILE A O 1
ATOM 572 N N . LEU A 1 74 ? 7.650 -2.148 -3.690 1.00 95.62 74 LEU A N 1
ATOM 573 C CA . LEU A 1 74 ? 8.040 -1.162 -4.700 1.00 95.62 74 LEU A CA 1
ATOM 574 C C . LEU A 1 74 ? 9.562 -1.067 -4.845 1.00 95.62 74 LEU A C 1
ATOM 576 O O . LEU A 1 74 ? 10.057 -0.937 -5.967 1.00 95.62 74 LEU A O 1
ATOM 580 N N . ALA A 1 75 ? 10.308 -1.166 -3.741 1.00 94.12 75 ALA A N 1
ATOM 581 C CA . ALA A 1 75 ? 11.767 -1.210 -3.775 1.00 94.12 75 ALA A CA 1
ATOM 582 C C . ALA A 1 75 ? 12.259 -2.442 -4.548 1.00 94.12 75 ALA A C 1
ATOM 584 O O . ALA A 1 75 ? 12.979 -2.299 -5.534 1.00 94.12 75 ALA A O 1
ATOM 585 N N . LEU A 1 76 ? 11.776 -3.635 -4.186 1.00 93.50 76 LEU A N 1
ATOM 586 C CA . LEU A 1 76 ? 12.173 -4.880 -4.843 1.00 93.50 76 LEU A CA 1
ATOM 587 C C . LEU A 1 76 ? 11.732 -4.923 -6.315 1.00 93.50 76 LEU A C 1
ATOM 589 O O . LEU A 1 76 ? 12.476 -5.390 -7.175 1.00 93.50 76 LEU A O 1
ATOM 593 N N . PHE A 1 77 ? 10.546 -4.397 -6.635 1.00 92.62 77 PHE A N 1
ATOM 594 C CA . PHE A 1 77 ? 10.114 -4.254 -8.024 1.00 92.62 77 PHE A CA 1
ATOM 595 C C . PHE A 1 77 ? 11.050 -3.328 -8.808 1.00 92.62 77 PHE A C 1
ATOM 597 O O . PHE A 1 77 ? 11.397 -3.662 -9.933 1.00 92.62 77 PHE A O 1
ATOM 604 N N . SER A 1 78 ? 11.494 -2.203 -8.235 1.00 91.81 78 SER A N 1
ATOM 605 C CA . SER A 1 78 ? 12.425 -1.275 -8.910 1.00 91.81 78 SER A CA 1
ATOM 606 C C . SER A 1 78 ? 13.761 -1.927 -9.246 1.00 91.81 78 SER A C 1
ATOM 608 O O . SER A 1 78 ? 14.342 -1.641 -10.291 1.00 91.81 78 SER A O 1
ATOM 610 N N . GLU A 1 79 ? 14.249 -2.800 -8.363 1.00 90.44 79 GLU A N 1
ATOM 611 C CA . GLU A 1 79 ? 15.492 -3.546 -8.569 1.00 90.44 79 GLU A CA 1
ATOM 612 C C . GLU A 1 79 ? 15.360 -4.569 -9.705 1.00 90.44 79 GLU A C 1
ATOM 614 O O . GLU A 1 79 ? 16.293 -4.759 -10.482 1.00 90.44 79 GLU A O 1
ATOM 619 N N . GLN A 1 80 ? 14.193 -5.207 -9.831 1.00 87.38 80 GLN A N 1
ATOM 620 C CA . GLN A 1 80 ? 13.926 -6.222 -10.857 1.00 87.38 80 GLN A CA 1
ATOM 621 C C . GLN A 1 80 ? 13.463 -5.625 -12.194 1.00 87.38 80 GLN A C 1
ATOM 623 O O . GLN A 1 80 ? 13.625 -6.240 -13.246 1.00 87.38 80 GLN A O 1
ATOM 628 N N . GLN A 1 81 ? 12.826 -4.455 -12.157 1.00 83.44 81 GLN A N 1
ATOM 629 C CA . GLN A 1 81 ? 12.116 -3.832 -13.269 1.00 83.44 81 GLN A CA 1
ATOM 630 C C . GLN A 1 81 ? 12.320 -2.310 -13.222 1.00 83.44 81 GLN A C 1
ATOM 632 O O . GLN A 1 81 ? 11.544 -1.569 -12.614 1.00 83.44 81 GLN A O 1
ATOM 637 N N . SER A 1 82 ? 13.335 -1.827 -13.941 1.00 87.19 82 SER A N 1
ATOM 638 C CA . SER A 1 82 ? 13.753 -0.414 -13.920 1.00 87.19 82 SER A CA 1
ATOM 639 C C . SER A 1 82 ? 12.695 0.581 -14.416 1.00 87.19 82 SER A C 1
ATOM 641 O O . SER A 1 82 ? 12.774 1.776 -14.133 1.00 87.19 82 SER A O 1
ATOM 643 N N . LYS A 1 83 ? 11.668 0.098 -15.123 1.00 86.62 83 LYS A N 1
ATOM 644 C CA . LYS A 1 83 ? 10.594 0.899 -15.731 1.00 86.62 83 LYS A CA 1
ATOM 645 C C . LYS A 1 83 ? 9.791 1.763 -14.748 1.00 86.62 83 LYS A C 1
ATOM 647 O O . LYS A 1 83 ? 9.186 2.744 -15.167 1.00 86.62 83 LYS A O 1
ATOM 652 N N . CYS A 1 84 ? 9.800 1.434 -13.451 1.00 91.12 84 CYS A N 1
ATOM 653 C CA . CYS A 1 84 ? 9.153 2.244 -12.413 1.00 91.12 84 CYS A CA 1
ATOM 654 C C . CYS A 1 84 ? 10.127 3.012 -11.507 1.00 91.12 84 CYS A C 1
ATOM 656 O O . CYS A 1 84 ? 9.666 3.771 -10.657 1.00 91.12 84 CYS A O 1
ATOM 658 N N . THR A 1 85 ? 11.444 2.855 -11.659 1.00 92.25 85 THR A N 1
ATOM 659 C CA . THR A 1 85 ? 12.433 3.350 -10.684 1.00 92.25 85 THR A CA 1
ATOM 660 C C . THR A 1 85 ? 12.395 4.870 -10.519 1.00 92.25 85 THR A C 1
ATOM 662 O O . THR A 1 85 ? 12.282 5.377 -9.400 1.00 92.25 85 THR A O 1
ATOM 665 N N . ASP A 1 86 ? 12.399 5.619 -11.624 1.00 91.12 86 ASP A N 1
ATOM 666 C CA . ASP A 1 86 ? 12.324 7.087 -11.592 1.00 91.12 86 ASP A CA 1
ATOM 667 C C . ASP A 1 86 ? 11.012 7.587 -10.983 1.00 91.12 86 ASP A C 1
ATOM 669 O O . ASP A 1 86 ? 10.969 8.618 -10.311 1.00 91.12 86 ASP A O 1
ATOM 673 N N . TYR A 1 87 ? 9.931 6.845 -11.210 1.00 92.19 87 TYR A N 1
ATOM 674 C CA . TYR A 1 87 ? 8.628 7.157 -10.650 1.00 92.19 87 TYR A CA 1
ATOM 675 C C . TYR A 1 87 ? 8.596 6.885 -9.137 1.00 92.19 87 TYR A C 1
ATOM 677 O O . TYR A 1 87 ? 8.229 7.769 -8.361 1.00 92.19 87 TYR A O 1
ATOM 685 N N . PHE A 1 88 ? 9.045 5.708 -8.690 1.00 94.81 88 PHE A N 1
ATOM 686 C CA . PHE A 1 88 ? 9.027 5.334 -7.275 1.00 94.81 88 PHE A CA 1
ATOM 687 C C . PHE A 1 88 ? 10.004 6.150 -6.425 1.00 94.81 88 PHE A C 1
ATOM 689 O O . PHE A 1 88 ? 9.653 6.526 -5.308 1.00 94.81 88 PHE A O 1
ATOM 696 N N . SER A 1 89 ? 11.171 6.525 -6.959 1.00 92.56 89 SER A N 1
ATOM 697 C CA . SER A 1 89 ? 12.115 7.408 -6.253 1.00 92.56 89 SER A CA 1
ATOM 698 C C . SER A 1 89 ? 11.506 8.768 -5.885 1.00 92.56 89 SER A C 1
ATOM 700 O O . SER A 1 89 ? 11.815 9.320 -4.831 1.00 92.56 89 SER A O 1
ATOM 702 N N . LYS A 1 90 ? 10.591 9.285 -6.715 1.00 93.00 90 LYS A N 1
ATOM 703 C CA . LYS A 1 90 ? 9.826 10.514 -6.452 1.00 93.00 90 LYS A CA 1
ATOM 704 C C . LYS A 1 90 ? 8.586 10.256 -5.595 1.00 93.00 90 LYS A C 1
ATOM 706 O O . LYS A 1 90 ? 8.199 11.119 -4.813 1.00 93.00 90 LYS A O 1
ATOM 711 N N . LEU A 1 91 ? 7.966 9.084 -5.728 1.00 93.12 91 LEU A N 1
ATOM 712 C CA . LEU A 1 91 ? 6.784 8.692 -4.961 1.00 93.12 91 LEU A CA 1
ATOM 713 C C . LEU A 1 91 ? 7.086 8.525 -3.465 1.00 93.12 91 LEU A C 1
ATOM 715 O O . LEU A 1 91 ? 6.327 9.034 -2.648 1.00 93.12 91 LEU A O 1
ATOM 719 N N . PHE A 1 92 ? 8.174 7.839 -3.100 1.00 94.06 92 PHE A N 1
ATOM 720 C CA . PHE A 1 92 ? 8.504 7.535 -1.700 1.00 94.06 92 PHE A CA 1
ATOM 721 C C . PHE A 1 92 ? 8.559 8.755 -0.760 1.00 94.06 92 PHE A C 1
ATOM 723 O O . PHE A 1 92 ? 7.938 8.708 0.303 1.00 94.06 92 PHE A O 1
ATOM 730 N N . PRO A 1 93 ? 9.258 9.861 -1.087 1.00 92.19 93 PRO A N 1
ATOM 731 C CA . PRO A 1 93 ? 9.275 11.025 -0.202 1.00 92.19 93 PRO A CA 1
ATOM 732 C C . PRO A 1 93 ? 7.893 11.681 -0.084 1.00 92.19 93 PRO A C 1
ATOM 734 O O . PRO A 1 93 ? 7.510 12.111 1.003 1.00 92.19 93 PRO A O 1
ATOM 737 N N . VAL A 1 94 ? 7.121 11.718 -1.174 1.00 90.62 94 VAL A N 1
ATOM 738 C CA . VAL A 1 94 ? 5.758 12.270 -1.180 1.00 90.62 94 VAL A CA 1
ATOM 739 C C . VAL A 1 94 ? 4.814 11.408 -0.333 1.00 90.62 94 VAL A C 1
ATOM 741 O O . VAL A 1 94 ? 4.040 11.933 0.467 1.00 90.62 94 VAL A O 1
ATOM 744 N N . SER A 1 95 ? 4.909 10.079 -0.434 1.00 91.81 95 SER A N 1
ATOM 745 C CA . SER A 1 95 ? 4.086 9.167 0.364 1.00 91.81 95 SER A CA 1
ATOM 746 C C . SER A 1 95 ? 4.394 9.264 1.857 1.00 91.81 95 SER A C 1
ATOM 748 O O . SER A 1 95 ? 3.475 9.201 2.672 1.00 91.81 95 SER A O 1
ATOM 750 N N . GLU A 1 96 ? 5.660 9.468 2.233 1.00 92.31 96 GLU A N 1
ATOM 751 C CA . GLU A 1 96 ? 6.048 9.620 3.638 1.00 92.31 96 GLU A CA 1
ATOM 752 C C . GLU A 1 96 ? 5.543 10.941 4.234 1.00 92.31 96 GLU A C 1
ATOM 754 O O . GLU A 1 96 ? 5.080 10.977 5.380 1.00 92.31 96 GLU A O 1
ATOM 759 N N . GLN A 1 97 ? 5.546 12.018 3.439 1.00 89.88 97 GLN A N 1
ATOM 760 C CA . GLN A 1 97 ? 4.904 13.278 3.820 1.00 89.88 97 GLN A CA 1
ATOM 761 C C . GLN A 1 97 ? 3.409 13.063 4.072 1.00 89.88 97 GLN A C 1
ATOM 763 O O . GLN A 1 97 ? 2.910 13.428 5.137 1.00 89.88 97 GLN A O 1
ATOM 768 N N . PHE A 1 98 ? 2.703 12.393 3.155 1.00 88.44 98 PHE A N 1
ATOM 769 C CA . PHE A 1 98 ? 1.286 12.087 3.347 1.00 88.44 98 PHE A CA 1
ATOM 770 C C . PHE A 1 98 ? 1.029 11.214 4.566 1.00 88.44 98 PHE A C 1
ATOM 772 O O . PHE A 1 98 ? 0.105 11.504 5.320 1.00 88.44 98 PHE A O 1
ATOM 779 N N . LYS A 1 99 ? 1.839 10.181 4.801 1.00 89.75 99 LYS A N 1
ATOM 780 C CA . LYS A 1 99 ? 1.718 9.317 5.980 1.00 89.75 99 LYS A CA 1
ATOM 781 C C . LYS A 1 99 ? 1.865 10.110 7.273 1.00 89.75 99 LYS A C 1
ATOM 783 O O . LYS A 1 99 ? 1.050 9.960 8.182 1.00 89.75 99 LYS A O 1
ATOM 788 N N . THR A 1 100 ? 2.854 10.996 7.333 1.00 87.31 100 THR A N 1
ATOM 789 C CA . THR A 1 100 ? 3.065 11.886 8.481 1.00 87.31 100 THR A CA 1
ATOM 790 C C . THR A 1 100 ? 1.847 12.791 8.691 1.00 87.31 100 THR A C 1
ATOM 792 O O . THR A 1 100 ? 1.297 12.875 9.794 1.00 87.31 100 THR A O 1
ATOM 795 N N . SER A 1 101 ? 1.358 13.407 7.612 1.00 82.62 101 SER A N 1
ATOM 796 C CA . SER A 1 101 ? 0.205 14.309 7.638 1.00 82.62 101 SER A CA 1
ATOM 797 C C . SER A 1 101 ? -1.143 13.604 7.813 1.00 82.62 101 SER A C 1
ATOM 799 O O . SER A 1 101 ? -2.097 14.255 8.231 1.00 82.62 101 SER A O 1
ATOM 801 N N . ALA A 1 102 ? -1.257 12.299 7.554 1.00 79.56 102 ALA A N 1
ATOM 802 C CA . ALA A 1 102 ? -2.519 11.556 7.610 1.00 79.56 102 ALA A CA 1
ATOM 803 C C . ALA A 1 102 ? -3.157 11.597 9.006 1.00 79.56 102 ALA A C 1
ATOM 805 O O . ALA A 1 102 ? -4.379 11.635 9.138 1.00 79.56 102 ALA A O 1
ATOM 806 N N . SER A 1 103 ? -2.338 11.666 10.057 1.00 69.62 103 SER A N 1
ATOM 807 C CA . SER A 1 103 ? -2.813 11.842 11.435 1.00 69.62 103 SER A CA 1
ATOM 808 C C . SER A 1 103 ? -3.368 13.250 11.716 1.00 69.62 103 SER A C 1
ATOM 810 O O . SER A 1 103 ? -4.182 13.437 12.622 1.00 69.62 103 SER A O 1
ATOM 812 N N . GLN A 1 104 ? -2.967 14.247 10.923 1.00 68.69 104 GLN A N 1
ATOM 813 C CA . GLN A 1 104 ? -3.212 15.671 11.162 1.00 68.69 104 GLN A CA 1
ATOM 814 C C . GLN A 1 104 ? -4.236 16.278 10.198 1.00 68.69 104 GLN A C 1
ATOM 816 O O . GLN A 1 104 ? -4.950 17.210 10.575 1.00 68.69 104 GLN A O 1
ATOM 821 N N . MET A 1 105 ? -4.384 15.740 8.987 1.00 67.38 105 MET A N 1
ATOM 822 C CA . MET A 1 105 ? -5.247 16.281 7.934 1.00 67.38 105 MET A CA 1
ATOM 823 C C . MET A 1 105 ? -6.042 15.179 7.236 1.00 67.38 105 MET A C 1
ATOM 825 O O . MET A 1 105 ? -5.585 14.043 7.108 1.00 67.38 105 MET A O 1
ATOM 829 N N . ARG A 1 106 ? -7.257 15.526 6.789 1.00 67.94 106 ARG A N 1
ATOM 830 C CA . ARG A 1 106 ? -8.018 14.676 5.874 1.00 67.94 106 ARG A CA 1
ATOM 831 C C . ARG A 1 106 ? -7.431 14.885 4.487 1.00 67.94 106 ARG A C 1
ATOM 833 O O . ARG A 1 106 ? -7.586 15.961 3.918 1.00 67.94 106 ARG A O 1
ATOM 840 N N . LEU A 1 107 ? -6.770 13.867 3.966 1.00 75.12 107 LEU A N 1
ATOM 841 C CA . LEU A 1 107 ? -6.337 13.869 2.581 1.00 75.12 107 LEU A CA 1
ATOM 842 C C . LEU A 1 107 ? -7.572 13.625 1.704 1.00 75.12 107 LEU A C 1
ATOM 844 O O . LEU A 1 107 ? -8.449 12.840 2.072 1.00 75.12 107 LEU A O 1
ATOM 848 N N . SER A 1 108 ? -7.685 14.324 0.576 1.00 72.94 108 SER A N 1
ATOM 849 C CA . SER A 1 108 ? -8.601 13.933 -0.498 1.00 72.94 108 SER A CA 1
ATOM 850 C C . SER A 1 108 ? -7.817 13.128 -1.527 1.00 72.94 108 SER A C 1
ATOM 852 O O . SER A 1 108 ? -6.621 13.364 -1.714 1.00 72.94 108 SER A O 1
ATOM 854 N N . ASN A 1 109 ? -8.481 12.182 -2.196 1.00 69.38 109 ASN A N 1
ATOM 855 C CA . ASN A 1 109 ? -7.836 11.419 -3.261 1.00 69.38 109 ASN A CA 1
ATOM 856 C C . ASN A 1 109 ? -7.307 12.383 -4.339 1.00 69.38 109 ASN A C 1
ATOM 858 O O . ASN A 1 109 ? -6.141 12.326 -4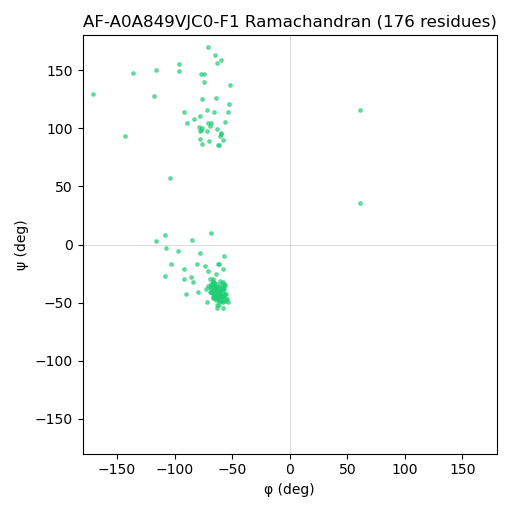.691 1.00 69.38 109 ASN A O 1
ATOM 862 N N . GLU A 1 110 ? -8.103 13.377 -4.740 1.00 75.31 110 GLU A N 1
ATOM 863 C CA . GLU A 1 110 ? -7.684 14.431 -5.675 1.00 75.31 110 GLU A CA 1
ATOM 864 C C . GLU A 1 110 ? -6.409 15.173 -5.233 1.00 75.31 110 GLU A C 1
ATOM 866 O O . GLU A 1 110 ? -5.475 15.311 -6.022 1.00 75.31 110 GLU A O 1
ATOM 871 N N . SER A 1 111 ? -6.321 15.584 -3.962 1.00 77.00 111 SER A N 1
ATOM 872 C CA . SER A 1 111 ? -5.135 16.270 -3.437 1.00 77.00 111 SER A CA 1
ATOM 873 C C . SER A 1 111 ? -3.903 15.372 -3.473 1.00 77.00 111 SER A C 1
ATOM 875 O O . SER A 1 111 ? -2.837 15.845 -3.860 1.00 77.00 111 SER A O 1
ATOM 877 N N . ILE A 1 112 ? -4.043 14.091 -3.125 1.00 77.75 112 ILE A N 1
ATOM 878 C CA . ILE A 1 112 ? -2.939 13.136 -3.221 1.00 77.75 112 ILE A CA 1
ATOM 879 C C . ILE A 1 112 ? -2.520 12.978 -4.682 1.00 77.75 112 ILE A C 1
ATOM 881 O O . ILE A 1 112 ? -1.359 13.215 -4.997 1.00 77.75 112 ILE A O 1
ATOM 885 N N . GLN A 1 113 ? -3.455 12.640 -5.577 1.00 79.12 113 GLN A N 1
ATOM 886 C CA . GLN A 1 113 ? -3.159 12.369 -6.987 1.00 79.12 113 GLN A CA 1
ATOM 887 C C . GLN A 1 113 ? -2.497 13.566 -7.678 1.00 79.12 113 GLN A C 1
ATOM 889 O O . GLN A 1 113 ? -1.558 13.376 -8.444 1.00 79.12 113 GLN A O 1
ATOM 894 N N . SER A 1 114 ? -2.933 14.793 -7.373 1.00 83.25 114 SER A N 1
ATOM 895 C CA . SER A 1 114 ? -2.355 16.015 -7.951 1.00 83.25 114 SER A CA 1
ATOM 896 C C . SER A 1 114 ? -0.887 16.252 -7.569 1.00 83.25 114 SER A C 1
ATOM 898 O O . SER A 1 114 ? -0.153 16.897 -8.313 1.00 83.25 114 SER A O 1
ATOM 900 N N . ALA A 1 115 ? -0.454 15.716 -6.428 1.00 83.94 115 ALA A N 1
ATOM 901 C CA . ALA A 1 115 ? 0.905 15.843 -5.915 1.00 83.94 115 ALA A CA 1
ATOM 902 C C . ALA A 1 115 ? 1.791 14.630 -6.250 1.00 83.94 115 ALA A C 1
ATOM 904 O O . ALA A 1 115 ? 2.994 14.657 -5.978 1.00 83.94 115 ALA A O 1
ATOM 905 N N . LEU A 1 116 ? 1.230 13.572 -6.848 1.00 84.75 116 LEU A N 1
ATOM 906 C CA . LEU A 1 116 ? 2.016 12.432 -7.304 1.00 84.75 116 LEU A CA 1
ATOM 907 C C . LEU A 1 116 ? 2.745 12.758 -8.617 1.00 84.75 116 LEU A C 1
ATOM 909 O O . LEU A 1 116 ? 2.217 13.476 -9.470 1.00 84.75 116 LEU A O 1
ATOM 913 N N . PRO A 1 117 ? 3.951 12.198 -8.824 1.00 83.62 117 PRO A N 1
ATOM 914 C CA . PRO A 1 117 ? 4.611 12.284 -10.118 1.00 83.62 117 PRO A CA 1
ATOM 915 C C . PRO A 1 117 ? 3.744 11.639 -11.214 1.00 83.62 117 PRO A C 1
ATOM 917 O O . PRO A 1 117 ? 2.882 10.803 -10.946 1.00 83.62 117 PRO A O 1
ATOM 920 N N . GLN A 1 118 ? 3.977 12.010 -12.471 1.00 85.00 118 GLN A N 1
ATOM 921 C CA . GLN A 1 118 ? 3.382 11.300 -13.605 1.00 85.00 118 GLN A CA 1
ATOM 922 C C . GLN A 1 118 ? 4.098 9.955 -13.802 1.00 85.00 118 GLN A C 1
ATOM 924 O O . GLN A 1 118 ? 5.302 9.849 -13.554 1.00 85.00 118 GLN A O 1
ATOM 929 N N . PHE A 1 119 ? 3.368 8.937 -14.250 1.00 83.38 119 PHE A N 1
ATOM 930 C CA . PHE A 1 119 ? 3.907 7.620 -14.591 1.00 83.38 119 PHE A CA 1
ATOM 931 C C . PHE A 1 119 ? 3.713 7.353 -16.086 1.00 83.38 119 PHE A C 1
ATOM 933 O O . PHE A 1 119 ? 2.743 7.813 -16.681 1.00 83.38 119 PHE A O 1
ATOM 940 N N . ASN A 1 120 ? 4.615 6.570 -16.674 1.00 79.69 120 ASN A N 1
ATOM 941 C CA . ASN A 1 120 ? 4.554 6.211 -18.097 1.00 79.69 120 ASN A CA 1
ATOM 942 C C . ASN A 1 120 ? 4.038 4.783 -18.324 1.00 79.69 120 ASN A C 1
ATOM 944 O O . ASN A 1 120 ? 3.627 4.433 -19.424 1.00 79.69 120 ASN A O 1
ATOM 948 N N . GLU A 1 121 ? 4.054 3.961 -17.277 1.00 87.19 121 GLU A N 1
ATOM 949 C CA . GLU A 1 121 ? 3.824 2.523 -17.357 1.00 87.19 121 GLU A CA 1
ATOM 950 C C . GLU A 1 121 ? 2.578 2.134 -16.549 1.00 87.19 121 GLU A C 1
ATOM 952 O O . GLU A 1 121 ? 2.512 2.444 -15.351 1.00 87.19 121 GLU A O 1
ATOM 957 N N . PRO A 1 122 ? 1.613 1.404 -17.142 1.00 89.19 122 PRO A N 1
ATOM 958 C CA . PRO A 1 122 ? 0.384 1.003 -16.456 1.00 89.19 122 PRO A CA 1
ATOM 959 C C . PRO A 1 122 ? 0.624 0.225 -15.156 1.00 89.19 122 PRO A C 1
ATOM 961 O O . PRO A 1 122 ? -0.096 0.397 -14.177 1.00 89.1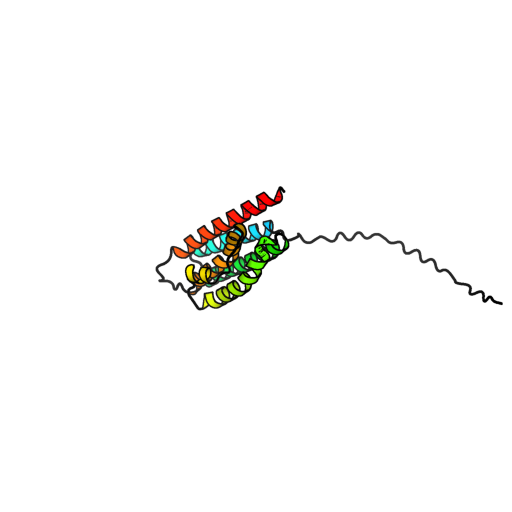9 122 PRO A O 1
ATOM 964 N N . ILE A 1 123 ? 1.671 -0.600 -15.091 1.00 90.94 123 ILE A N 1
ATOM 965 C CA . ILE A 1 123 ? 1.984 -1.345 -13.865 1.00 90.94 123 ILE A CA 1
ATOM 966 C C . ILE A 1 123 ? 2.424 -0.427 -12.714 1.00 90.94 123 ILE A C 1
ATOM 968 O O . ILE A 1 123 ? 2.079 -0.692 -11.563 1.00 90.94 123 ILE A O 1
ATOM 972 N N . CYS A 1 124 ? 3.114 0.686 -12.997 1.00 92.62 124 CYS A N 1
ATOM 973 C CA . CYS A 1 124 ? 3.512 1.625 -11.946 1.00 92.62 124 CYS A CA 1
ATOM 974 C C . CYS A 1 124 ? 2.292 2.308 -11.315 1.00 92.62 124 CYS A C 1
ATOM 976 O O . CYS A 1 124 ? 2.319 2.607 -10.123 1.00 92.62 124 CYS A O 1
ATOM 978 N N . TYR A 1 125 ? 1.208 2.496 -12.079 1.00 91.62 125 TYR A N 1
ATOM 979 C CA . TYR A 1 125 ? -0.066 2.982 -11.549 1.00 91.62 125 TYR A CA 1
ATOM 980 C C . TYR A 1 125 ? -0.659 2.021 -10.519 1.00 91.62 125 TYR A C 1
ATOM 982 O O . TYR A 1 125 ? -1.042 2.459 -9.441 1.00 91.62 125 TYR A O 1
ATOM 990 N N . HIS A 1 126 ? -0.701 0.716 -10.796 1.00 93.75 126 HIS A N 1
ATOM 991 C CA . HIS A 1 126 ? -1.240 -0.234 -9.819 1.00 93.75 126 HIS A CA 1
ATOM 992 C C . HIS A 1 126 ? -0.334 -0.364 -8.592 1.00 93.75 126 HIS A C 1
ATOM 994 O O . HIS A 1 126 ? -0.828 -0.358 -7.470 1.00 93.75 126 HIS A O 1
ATOM 1000 N N . LEU A 1 127 ? 0.986 -0.396 -8.786 1.00 94.62 127 LEU A N 1
ATOM 1001 C CA . LEU A 1 127 ? 1.948 -0.453 -7.685 1.00 94.62 127 LEU A CA 1
ATOM 1002 C C . LEU A 1 127 ? 1.893 0.792 -6.787 1.00 94.62 127 LEU A C 1
AT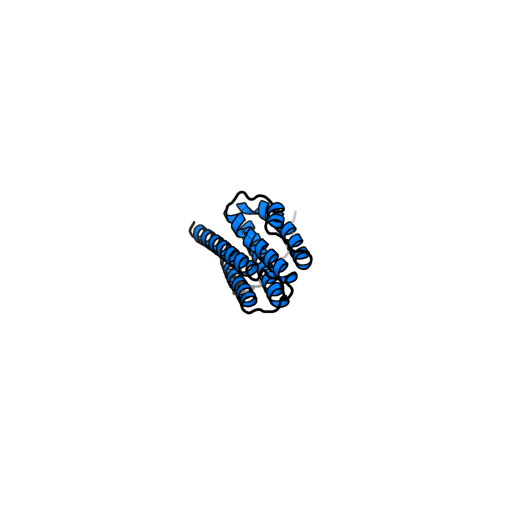OM 1004 O O . LEU A 1 127 ? 1.972 0.650 -5.570 1.00 94.62 127 LEU A O 1
ATOM 1008 N N . LYS A 1 128 ? 1.694 2.003 -7.328 1.00 94.25 128 LYS A N 1
ATOM 1009 C CA . LYS A 1 128 ? 1.576 3.206 -6.479 1.00 94.25 128 LYS A CA 1
ATOM 1010 C C . LYS A 1 128 ? 0.417 3.092 -5.494 1.00 94.25 128 LYS A C 1
ATOM 1012 O O . LYS A 1 128 ? 0.533 3.549 -4.362 1.00 94.25 128 LYS A O 1
ATOM 1017 N N . GLU A 1 129 ? -0.687 2.478 -5.912 1.00 94.38 129 GLU A N 1
ATOM 1018 C CA . GLU A 1 129 ? -1.892 2.377 -5.092 1.00 94.38 129 GLU A CA 1
ATOM 1019 C C . GLU A 1 129 ? -1.681 1.439 -3.902 1.00 94.38 129 GLU A C 1
ATOM 1021 O O . GLU A 1 129 ? -2.203 1.726 -2.829 1.00 94.38 129 GLU A O 1
ATOM 1026 N N . LEU A 1 130 ? -0.814 0.420 -4.023 1.00 96.00 130 LEU A N 1
ATOM 1027 C CA . LEU A 1 130 ? -0.396 -0.397 -2.874 1.00 96.00 130 LEU A CA 1
ATOM 1028 C C . LEU A 1 130 ? 0.244 0.457 -1.768 1.00 96.00 130 LEU A C 1
ATOM 1030 O O . LEU A 1 130 ? 0.110 0.136 -0.589 1.00 96.00 130 LEU A O 1
ATOM 1034 N N . LEU A 1 131 ? 0.927 1.546 -2.126 1.00 95.19 131 LEU A N 1
ATOM 1035 C CA . LEU A 1 131 ? 1.576 2.447 -1.174 1.00 95.19 131 LEU A CA 1
ATOM 1036 C C . LEU A 1 131 ? 0.650 3.578 -0.704 1.00 95.19 131 LEU A C 1
ATOM 1038 O O . LEU A 1 131 ? 0.628 3.921 0.476 1.00 95.19 131 LEU A O 1
ATOM 1042 N N . VAL A 1 132 ? -0.110 4.169 -1.624 1.00 92.06 132 VAL A N 1
ATOM 1043 C CA . VAL A 1 132 ? -0.904 5.379 -1.375 1.00 92.06 132 VAL A CA 1
ATOM 1044 C C . VAL A 1 132 ? -2.213 5.078 -0.642 1.00 92.06 132 VAL A C 1
ATOM 1046 O O . VAL A 1 132 ? -2.576 5.808 0.284 1.00 92.06 132 VAL A O 1
ATOM 1049 N N . GLN A 1 133 ? -2.912 3.999 -0.996 1.00 91.00 133 GLN A N 1
ATOM 1050 C CA . GLN A 1 133 ? -4.212 3.684 -0.395 1.00 91.00 133 GLN A CA 1
ATOM 1051 C C . GLN A 1 133 ? -4.151 3.411 1.115 1.00 91.00 133 GLN A C 1
ATOM 1053 O O . GLN A 1 133 ? -4.985 3.955 1.846 1.00 91.00 133 GLN A O 1
ATOM 1058 N N . PRO A 1 134 ? -3.148 2.687 1.653 1.00 91.94 134 PRO A N 1
ATOM 1059 C CA . PRO A 1 134 ? -2.998 2.544 3.103 1.00 91.94 134 PRO A CA 1
ATOM 1060 C C . PRO A 1 134 ? -2.873 3.884 3.847 1.00 91.94 134 PRO A C 1
ATOM 1062 O O . PRO A 1 134 ? -3.393 4.039 4.958 1.00 91.94 134 PRO A O 1
ATOM 1065 N N . VAL A 1 135 ? -2.236 4.887 3.232 1.00 90.25 135 VAL A N 1
ATOM 1066 C CA . VAL A 1 135 ? -2.131 6.242 3.796 1.00 90.25 135 VAL A CA 1
ATOM 1067 C C . VAL A 1 135 ? -3.492 6.934 3.805 1.00 90.25 135 VAL A C 1
ATOM 1069 O O . VAL A 1 135 ? -3.866 7.567 4.797 1.00 90.25 135 VAL A O 1
ATOM 1072 N N . PHE A 1 136 ? -4.270 6.775 2.737 1.00 87.94 136 PHE A N 1
ATOM 1073 C CA . PHE A 1 136 ? -5.616 7.327 2.649 1.00 87.94 136 PHE A CA 1
ATOM 1074 C C . PHE A 1 136 ? -6.567 6.701 3.682 1.00 87.94 136 PHE A C 1
ATOM 1076 O O . PHE A 1 136 ? -7.239 7.420 4.426 1.00 87.94 136 PHE A O 1
ATOM 1083 N N . ILE A 1 137 ? -6.546 5.372 3.825 1.00 87.62 137 ILE A N 1
ATOM 1084 C CA . ILE A 1 137 ? -7.298 4.636 4.855 1.00 87.62 137 ILE A CA 1
ATOM 1085 C C . ILE A 1 137 ? -6.909 5.115 6.260 1.00 87.62 137 ILE A C 1
ATOM 1087 O O . ILE A 1 137 ? -7.781 5.318 7.116 1.00 87.62 137 ILE A O 1
ATOM 1091 N N . SER A 1 138 ? -5.616 5.357 6.491 1.00 88.00 138 SER A N 1
ATOM 1092 C CA . SER A 1 138 ? -5.110 5.899 7.754 1.00 88.00 138 SER A CA 1
ATOM 1093 C C . SER A 1 138 ? -5.632 7.313 8.019 1.00 88.00 138 SER A C 1
ATOM 1095 O O . SER A 1 138 ? -6.111 7.589 9.119 1.00 88.00 138 SER A O 1
ATOM 1097 N N . SER A 1 139 ? -5.635 8.185 7.007 1.00 86.19 139 SER A N 1
ATOM 1098 C CA . SER A 1 139 ? -6.165 9.552 7.111 1.00 86.19 139 SER A CA 1
ATOM 1099 C C . SER A 1 139 ? -7.663 9.569 7.435 1.00 86.19 139 SER A C 1
ATOM 1101 O O . SER A 1 139 ? -8.103 10.260 8.361 1.00 86.19 139 SER A O 1
ATOM 1103 N N . LEU A 1 140 ? -8.453 8.735 6.750 1.00 83.06 140 LEU A N 1
ATOM 1104 C CA . LEU A 1 140 ? -9.876 8.558 7.050 1.00 83.06 140 LEU A CA 1
ATOM 1105 C C . LEU A 1 140 ? -10.092 8.025 8.473 1.00 83.06 140 LEU A C 1
ATOM 1107 O O . LEU A 1 140 ? -11.020 8.437 9.166 1.00 83.06 140 LEU A O 1
ATOM 1111 N N . THR A 1 141 ? -9.241 7.104 8.926 1.00 84.19 141 THR A N 1
ATOM 1112 C CA . THR A 1 141 ? -9.348 6.483 10.251 1.00 84.19 141 THR A CA 1
ATOM 1113 C C . THR A 1 141 ? -8.965 7.422 11.385 1.00 84.19 141 THR A C 1
ATOM 1115 O O . THR A 1 141 ? -9.637 7.415 12.414 1.00 84.19 141 THR A O 1
ATOM 1118 N N . ALA A 1 142 ? -7.947 8.260 11.201 1.00 81.19 142 ALA A N 1
ATOM 1119 C CA . ALA A 1 142 ? -7.527 9.230 12.205 1.00 81.19 142 ALA A CA 1
ATOM 1120 C C . ALA A 1 142 ? -8.582 10.325 12.448 1.00 81.19 142 ALA A C 1
ATOM 1122 O O . ALA A 1 142 ? -8.706 10.820 13.569 1.00 81.19 142 ALA A O 1
ATOM 1123 N N . LYS A 1 143 ? -9.341 10.701 11.409 1.00 71.88 143 LYS A N 1
ATOM 1124 C CA . LYS A 1 143 ? -10.305 11.811 11.458 1.00 71.88 143 LYS A CA 1
ATOM 1125 C C . LYS A 1 143 ? -11.727 11.413 11.843 1.00 71.88 143 LYS A C 1
ATOM 1127 O O . LYS A 1 143 ? -12.414 12.229 12.451 1.00 71.88 143 LYS A O 1
ATOM 1132 N N . GLN A 1 144 ? -12.166 10.194 11.531 1.00 67.12 144 GLN A N 1
ATOM 1133 C CA . GLN A 1 144 ? -13.514 9.750 11.885 1.00 67.12 144 GLN A CA 1
ATOM 1134 C C . GLN A 1 144 ? -13.648 9.560 13.405 1.00 67.12 144 GLN A C 1
ATOM 1136 O O . GLN A 1 144 ? -13.222 8.552 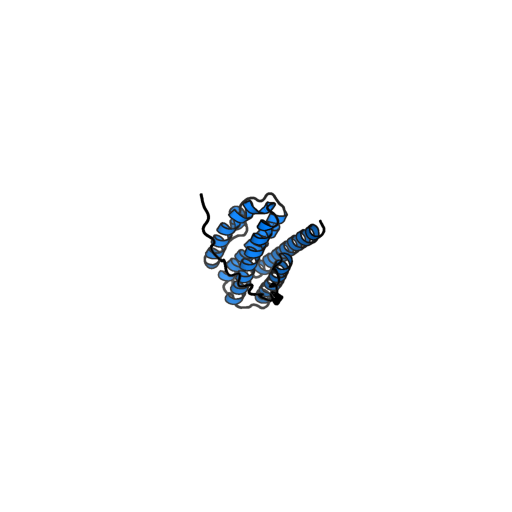13.969 1.00 67.12 144 GLN A O 1
ATOM 1141 N N . GLY A 1 145 ? -14.281 10.526 14.075 1.00 51.50 145 GLY A N 1
ATOM 1142 C CA . GLY A 1 145 ? -14.920 10.295 15.372 1.00 51.50 145 GLY A CA 1
ATOM 1143 C C . GLY A 1 145 ? -16.186 9.428 15.219 1.00 51.50 145 GLY A C 1
ATOM 1144 O O . GLY A 1 145 ? -16.664 9.239 14.100 1.00 51.50 145 GLY A O 1
ATOM 1145 N N . PRO A 1 146 ? -16.799 8.937 16.317 1.00 39.31 146 PRO A N 1
ATOM 1146 C CA . PRO A 1 146 ? -17.906 7.964 16.287 1.00 39.31 146 PRO A CA 1
ATOM 1147 C C . PRO A 1 146 ? -19.164 8.363 15.484 1.00 39.31 146 PRO A C 1
ATOM 1149 O O . PRO A 1 146 ? -20.060 7.539 15.314 1.00 39.31 146 PRO A O 1
ATOM 1152 N N . LYS A 1 147 ? -19.273 9.618 15.028 1.00 42.34 147 LYS A N 1
ATOM 1153 C CA . LYS A 1 147 ? -20.456 10.190 14.367 1.00 42.34 147 LYS A CA 1
ATOM 1154 C C . LYS A 1 147 ? -20.239 10.612 12.911 1.00 42.34 147 LYS A C 1
ATOM 1156 O O . LYS A 1 147 ? -21.166 11.153 12.315 1.00 42.34 147 LYS A O 1
ATOM 1161 N N . ASP A 1 148 ? -19.065 10.382 12.327 1.00 53.69 148 ASP A N 1
ATOM 1162 C CA . ASP A 1 148 ? -18.832 10.801 10.943 1.00 53.69 148 ASP A CA 1
ATOM 1163 C C . ASP A 1 148 ? -19.618 9.916 9.961 1.00 53.69 148 ASP A C 1
ATOM 1165 O O . ASP A 1 148 ? -19.386 8.712 9.840 1.00 53.69 148 ASP A O 1
ATOM 1169 N N . GLY A 1 149 ? -20.573 10.529 9.256 1.00 46.12 149 GLY A N 1
ATOM 1170 C CA . GLY A 1 149 ? -21.587 9.881 8.413 1.00 46.12 149 GLY A CA 1
ATOM 1171 C C . GLY A 1 149 ? -21.075 9.194 7.142 1.00 46.12 149 GLY A C 1
ATOM 1172 O O . GLY A 1 149 ? -21.880 8.770 6.321 1.00 46.12 149 GLY A O 1
ATOM 1173 N N . ASN A 1 150 ? -19.760 9.046 6.964 1.00 54.81 150 ASN A N 1
ATOM 1174 C CA . ASN A 1 150 ? -19.168 8.411 5.787 1.00 54.81 150 ASN A CA 1
ATOM 1175 C C . ASN A 1 150 ? -18.675 6.987 6.095 1.00 54.81 150 ASN A C 1
ATOM 1177 O O . ASN A 1 150 ? -17.502 6.655 5.919 1.00 54.81 150 ASN A O 1
ATOM 1181 N N . LYS A 1 151 ? -19.585 6.132 6.580 1.00 57.06 151 LYS A N 1
ATOM 1182 C CA . LYS A 1 151 ? -19.309 4.703 6.827 1.00 57.06 151 LYS A CA 1
ATOM 1183 C C . LYS A 1 151 ? -18.927 3.929 5.553 1.00 57.06 151 LYS A C 1
ATOM 1185 O O . LYS A 1 151 ? -18.379 2.840 5.667 1.00 57.06 151 LYS A O 1
ATOM 1190 N N . GLN A 1 152 ? -19.201 4.470 4.363 1.00 60.25 152 GLN A N 1
ATOM 1191 C CA . GLN A 1 152 ? -18.977 3.787 3.083 1.00 60.25 152 GLN A CA 1
ATOM 1192 C C . GLN A 1 152 ? -17.604 4.053 2.453 1.00 60.25 152 GLN A C 1
ATOM 1194 O O . GLN A 1 152 ? -17.161 3.233 1.656 1.00 60.25 152 GLN A O 1
ATOM 1199 N N . SER A 1 153 ? -16.894 5.131 2.812 1.00 69.12 153 SER A N 1
ATOM 1200 C CA . SER A 1 153 ? -15.637 5.462 2.125 1.00 69.12 153 SER A CA 1
ATOM 1201 C C . SER A 1 153 ? -14.536 4.428 2.356 1.00 69.12 153 SER A C 1
ATOM 1203 O O . SER A 1 153 ? -13.881 4.033 1.406 1.00 69.12 153 SER A O 1
ATOM 1205 N N . LYS A 1 154 ? -14.344 3.930 3.586 1.00 71.06 154 LYS A N 1
ATOM 1206 C CA . LYS A 1 154 ? -13.273 2.949 3.849 1.00 71.06 154 LYS A CA 1
ATOM 1207 C C . LYS A 1 154 ? -13.489 1.623 3.102 1.00 71.06 154 LYS A C 1
ATOM 1209 O O . LYS A 1 154 ? -12.542 1.174 2.471 1.00 71.06 154 LYS A O 1
ATOM 1214 N N . PRO A 1 155 ? -14.693 1.014 3.101 1.00 74.12 155 PRO A N 1
ATOM 1215 C CA . PRO A 1 155 ? -14.954 -0.167 2.277 1.00 74.12 155 PRO A CA 1
ATOM 1216 C C . PRO A 1 155 ? -14.699 0.034 0.776 1.00 74.12 155 PRO A C 1
ATOM 1218 O O . PRO A 1 155 ? -14.173 -0.870 0.138 1.00 74.12 155 PRO A O 1
ATOM 1221 N N . ILE A 1 156 ? -15.032 1.203 0.214 1.00 77.00 156 ILE A N 1
ATOM 1222 C CA . ILE A 1 156 ? -14.795 1.497 -1.212 1.00 77.00 156 ILE A CA 1
ATOM 1223 C C . ILE A 1 156 ? -13.295 1.532 -1.525 1.00 77.00 156 ILE A C 1
ATOM 1225 O O . ILE A 1 156 ? -12.861 0.906 -2.488 1.00 77.00 156 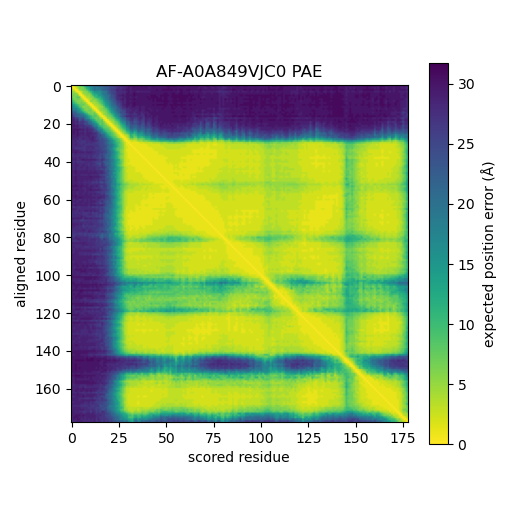ILE A O 1
ATOM 1229 N N . GLU A 1 157 ? -12.497 2.203 -0.694 1.00 82.88 157 GLU A N 1
ATOM 1230 C CA . GLU A 1 157 ? -11.041 2.276 -0.892 1.00 82.88 157 GLU A CA 1
ATOM 1231 C C . GLU A 1 157 ? -10.367 0.907 -0.714 1.00 82.88 157 GLU A C 1
ATOM 1233 O O . GLU A 1 157 ? -9.404 0.590 -1.406 1.00 82.88 157 GLU A O 1
ATOM 1238 N N . MET A 1 158 ? -10.914 0.050 0.155 1.00 84.75 158 MET A N 1
ATOM 1239 C CA . MET A 1 158 ? -10.457 -1.336 0.297 1.00 84.75 158 MET A CA 1
ATOM 1240 C C . MET A 1 158 ? -10.743 -2.168 -0.958 1.00 84.75 158 MET A C 1
ATOM 1242 O O . MET A 1 158 ? -9.847 -2.854 -1.438 1.00 84.75 158 MET A O 1
ATOM 1246 N N . LEU A 1 159 ? -11.950 -2.065 -1.529 1.00 85.81 159 LEU A N 1
ATOM 1247 C CA . LEU A 1 159 ? -12.301 -2.745 -2.784 1.00 85.81 159 LEU A CA 1
ATOM 1248 C C . LEU A 1 159 ? -11.433 -2.267 -3.956 1.00 85.81 159 LEU A C 1
ATOM 1250 O O . LEU A 1 159 ? -11.004 -3.069 -4.785 1.00 85.81 159 LEU A O 1
ATOM 1254 N N . ALA A 1 160 ? -11.148 -0.964 -4.022 1.00 86.81 160 ALA A N 1
ATOM 1255 C CA . ALA A 1 160 ? -10.224 -0.423 -5.011 1.00 86.81 160 ALA A CA 1
ATOM 1256 C C . ALA A 1 160 ? -8.822 -1.025 -4.831 1.00 86.81 160 ALA A C 1
ATOM 1258 O O . ALA A 1 160 ? -8.226 -1.512 -5.792 1.00 86.81 160 ALA A O 1
ATOM 1259 N N . LEU A 1 161 ? -8.316 -1.061 -3.595 1.00 92.44 161 LEU A N 1
ATOM 1260 C CA . LEU A 1 161 ? -7.004 -1.621 -3.289 1.00 92.44 161 LEU A CA 1
ATOM 1261 C C . LEU A 1 161 ? -6.907 -3.122 -3.622 1.00 92.44 161 LEU A C 1
ATOM 1263 O O . LEU A 1 161 ? -5.915 -3.540 -4.219 1.00 92.44 161 LEU A O 1
ATOM 1267 N N . GLU A 1 162 ? -7.942 -3.917 -3.342 1.00 93.50 162 GLU A N 1
ATOM 1268 C CA . GLU A 1 162 ? -8.024 -5.325 -3.765 1.00 93.50 162 GLU A CA 1
ATOM 1269 C C . GLU A 1 162 ? -7.876 -5.470 -5.289 1.00 93.50 162 GLU A C 1
ATOM 1271 O O . GLU A 1 162 ? -7.124 -6.324 -5.771 1.00 93.50 162 GL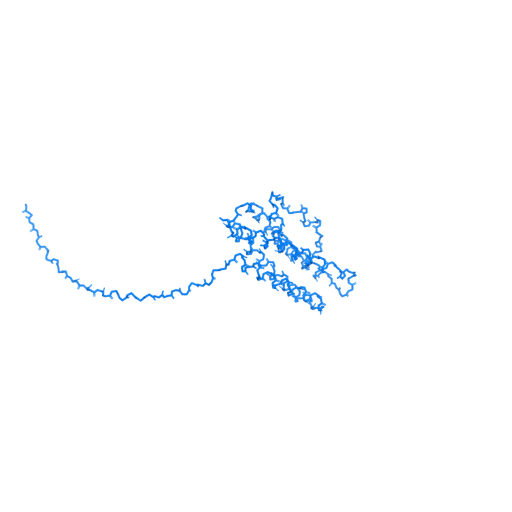U A O 1
ATOM 1276 N N . ALA A 1 163 ? -8.526 -4.596 -6.066 1.00 92.88 163 ALA A N 1
ATOM 1277 C CA . ALA A 1 163 ? -8.405 -4.600 -7.521 1.00 92.88 163 ALA A CA 1
ATOM 1278 C C . ALA A 1 163 ? -6.976 -4.262 -7.985 1.00 92.88 163 ALA A C 1
ATOM 1280 O O . ALA A 1 163 ? -6.458 -4.912 -8.897 1.00 92.88 163 ALA A O 1
ATOM 1281 N N . HIS A 1 164 ? -6.299 -3.301 -7.347 1.00 94.44 164 HIS A N 1
ATOM 1282 C CA . HIS A 1 164 ? -4.895 -3.002 -7.653 1.00 94.44 164 HIS A CA 1
ATOM 1283 C C . HIS A 1 164 ? -3.971 -4.178 -7.318 1.00 94.44 164 HIS A C 1
ATOM 1285 O O . HIS A 1 164 ? -3.121 -4.529 -8.138 1.00 94.44 164 HIS A O 1
ATOM 1291 N N . VAL A 1 165 ? -4.169 -4.839 -6.173 1.00 94.44 165 VAL A N 1
ATOM 1292 C CA . VAL A 1 165 ? -3.412 -6.045 -5.797 1.00 94.44 165 VAL A CA 1
ATOM 1293 C C . VAL A 1 165 ? -3.613 -7.160 -6.824 1.00 94.44 165 VAL A C 1
ATOM 1295 O O . VAL A 1 165 ? -2.637 -7.785 -7.244 1.00 94.44 165 VAL A O 1
ATOM 1298 N N . ALA A 1 166 ? -4.846 -7.386 -7.286 1.00 93.44 166 ALA A N 1
ATOM 1299 C CA . ALA A 1 166 ? -5.139 -8.385 -8.312 1.00 93.44 166 ALA A CA 1
ATOM 1300 C C . ALA A 1 166 ? -4.407 -8.097 -9.636 1.00 93.44 166 ALA A C 1
ATOM 1302 O O . ALA A 1 166 ? -3.832 -9.009 -10.232 1.00 9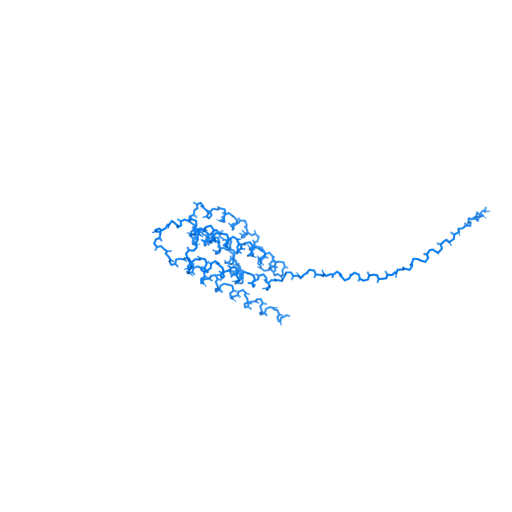3.44 166 ALA A O 1
ATOM 1303 N N . GLN A 1 167 ? -4.363 -6.832 -10.065 1.00 93.56 167 GLN A N 1
ATOM 1304 C CA . GLN A 1 167 ? -3.631 -6.427 -11.270 1.00 93.56 167 GLN A CA 1
ATOM 1305 C C . GLN A 1 167 ? -2.117 -6.623 -11.121 1.00 93.56 167 GLN A C 1
ATOM 1307 O O . GLN A 1 167 ? -1.473 -7.152 -12.027 1.00 93.56 167 GLN A O 1
ATOM 1312 N N . VAL A 1 168 ? -1.541 -6.279 -9.963 1.00 92.94 168 VAL A N 1
ATOM 1313 C CA . VAL A 1 168 ? -0.115 -6.530 -9.693 1.00 92.94 168 VAL A CA 1
ATOM 1314 C C . VAL A 1 168 ? 0.187 -8.030 -9.725 1.00 92.94 168 VAL A C 1
ATOM 1316 O O . VAL A 1 168 ? 1.124 -8.443 -10.406 1.00 92.94 168 VAL A O 1
ATOM 1319 N N . LYS A 1 169 ? -0.629 -8.864 -9.064 1.00 92.56 169 LYS A N 1
ATOM 1320 C CA . LYS A 1 169 ? -0.493 -10.333 -9.103 1.00 92.56 169 LYS A CA 1
ATOM 1321 C C . LYS A 1 169 ? -0.521 -10.862 -10.537 1.00 92.56 169 LYS A C 1
ATOM 1323 O O . LYS A 1 169 ? 0.343 -11.654 -10.905 1.00 92.56 169 LYS A O 1
ATOM 1328 N N . HIS A 1 170 ? -1.479 -10.406 -11.346 1.00 90.62 170 HIS A N 1
ATOM 1329 C CA . HIS A 1 170 ? -1.612 -10.826 -12.739 1.00 90.62 170 HIS A CA 1
ATOM 1330 C C . HIS A 1 170 ? -0.352 -10.521 -13.556 1.00 90.62 170 HIS A C 1
ATOM 1332 O O . HIS A 1 170 ? 0.173 -11.410 -14.228 1.00 90.62 170 HIS A O 1
ATOM 1338 N N . VAL A 1 171 ? 0.177 -9.298 -13.446 1.00 87.62 171 VAL A N 1
ATOM 1339 C CA . VAL A 1 171 ? 1.398 -8.902 -14.161 1.00 87.62 171 VAL A CA 1
ATOM 1340 C C . VAL A 1 171 ? 2.598 -9.733 -13.716 1.00 87.62 171 VAL A C 1
ATOM 1342 O O . VAL A 1 171 ? 3.338 -10.217 -14.566 1.00 87.62 171 VAL A O 1
ATOM 1345 N N . LEU A 1 172 ? 2.769 -9.955 -12.410 1.00 84.81 172 LEU A N 1
ATOM 1346 C CA . LEU A 1 172 ? 3.903 -10.724 -11.892 1.00 84.81 172 LEU A CA 1
ATOM 1347 C C . LEU A 1 172 ? 3.883 -12.190 -12.327 1.00 84.81 172 LEU A C 1
ATOM 1349 O O . LEU A 1 172 ? 4.930 -12.732 -12.679 1.00 84.81 172 LEU A O 1
ATOM 1353 N N . ILE A 1 173 ? 2.704 -12.817 -12.345 1.00 83.81 173 ILE A N 1
ATOM 1354 C CA . ILE A 1 173 ? 2.539 -14.186 -12.852 1.00 83.81 173 ILE A CA 1
ATOM 1355 C C . ILE A 1 173 ? 2.837 -14.230 -14.355 1.00 83.81 173 ILE A C 1
ATOM 1357 O O . ILE A 1 173 ? 3.574 -15.102 -14.803 1.00 83.81 173 ILE A O 1
ATOM 1361 N N . GLY A 1 174 ? 2.326 -13.266 -15.129 1.00 74.69 174 GLY A N 1
ATOM 1362 C CA . GLY A 1 174 ? 2.575 -13.188 -16.571 1.00 74.69 174 GLY A CA 1
ATOM 1363 C C . GLY A 1 174 ? 4.054 -13.010 -16.928 1.00 74.69 174 GLY A C 1
ATOM 1364 O O . GLY A 1 174 ? 4.520 -13.585 -17.906 1.00 74.69 174 GLY A O 1
ATOM 1365 N N . THR A 1 175 ? 4.815 -12.268 -16.118 1.00 64.94 175 THR A N 1
ATOM 1366 C CA . THR A 1 175 ? 6.259 -12.070 -16.326 1.00 64.94 175 THR A CA 1
ATOM 1367 C C . THR A 1 175 ? 7.133 -13.225 -15.841 1.00 64.94 175 THR A C 1
ATOM 1369 O O . THR A 1 175 ? 8.282 -13.300 -16.246 1.00 64.94 175 THR A O 1
ATOM 1372 N N . ALA A 1 176 ? 6.624 -14.123 -14.989 1.00 59.53 176 ALA A N 1
ATOM 1373 C CA . ALA A 1 176 ? 7.388 -15.267 -14.477 1.00 59.53 176 ALA A CA 1
ATOM 1374 C C . ALA A 1 176 ? 7.519 -16.427 -15.488 1.00 59.53 176 ALA A C 1
ATOM 1376 O O . ALA A 1 176 ? 8.219 -17.401 -15.221 1.00 59.53 176 ALA A O 1
ATOM 1377 N N . HIS A 1 177 ? 6.827 -16.336 -16.628 1.00 45.03 177 HIS A N 1
ATOM 1378 C CA . HIS A 1 177 ? 6.824 -17.332 -17.704 1.00 45.03 177 HIS A CA 1
ATOM 1379 C C . HIS A 1 177 ? 7.580 -16.883 -18.970 1.00 45.03 177 HIS A C 1
ATOM 1381 O O . HIS A 1 177 ? 7.501 -17.569 -19.991 1.00 45.03 177 HIS A O 1
ATOM 1387 N N . LEU A 1 178 ? 8.287 -15.751 -18.908 1.00 39.75 178 LEU A N 1
ATOM 1388 C CA . LEU A 1 178 ? 9.176 -15.232 -19.955 1.00 39.75 178 LEU A CA 1
ATOM 1389 C C . LEU A 1 178 ? 10.633 -15.352 -19.501 1.00 39.75 178 LEU A C 1
ATOM 1391 O O . LEU A 1 178 ? 11.480 -15.634 -20.375 1.00 39.75 178 LEU A O 1
#

Foldseek 3Di:
DDDDDDDDDDDPPPPPPPPPPPPPPPDPDDDLVNLLVVLVVLLVQLVCCLVVVHALVSNLVSLVVLLVSLLVNLVVCCVVPVLCVVQVVQLVVLLVVLLVCLLPDQDDPVNSVVSGDDHDDPLNVLSSLSNNLSSNLNSVSNPDDPPDPPSPPNVVSSVVNVVSSVVNSVVVVVVVVD

Radius of gyration: 26.2 Å; Cα contacts (8 Å, |Δi|>4): 145; chains: 1; bounding box: 103×49×37 Å

Sequence (178 aa):
MNLKWVMVLACVFVLSCTEQTQSIKTAPQVTLMSLIQTYDEQLSKVQLAINSGRSKEVILLYSNELYATAQTILALFSEQQSKCTDYFSKLFPVSEQFKTSASQMRLSNESIQSALPQFNEPICYHLKELLVQPVFISSLTAKQGPKDGNKQSKPIEMLALEAHVAQVKHVLIGTAHL

pLDDT: mean 79.54, std 17.96, range [37.09, 97.88]

Secondary structure (DSSP, 8-state):
--------------------------PPP--HHHHHHHHHHHHHHHHHHHHTT--HHHHHHHHHHHHHHHHHHHHHHHHH-GGGHHHHHHHHHHHHHHHHHHTTS---HHHHHHHSPP-SSHHHHHHHHHHHHHHHHHHHHHH--TT-S-TTHHHHHHHHHHHHHHHHHHHHHHHTT-

Solvent-accessible surface area (backbone atoms only — not comparable to full-atom values): 10527 Å² total; per-residue (Å²): 133,87,82,87,85,77,87,78,82,81,79,83,77,83,75,80,78,74,84,74,79,74,77,73,76,74,71,82,76,87,41,70,68,58,48,53,51,52,40,53,55,35,49,52,52,31,51,49,30,60,77,69,67,52,56,56,67,58,40,41,50,36,23,50,52,34,28,53,49,26,51,53,46,54,52,55,44,30,75,78,40,64,88,36,35,77,46,48,67,59,38,52,63,54,51,51,51,47,46,67,41,14,72,78,40,80,76,48,70,67,62,53,60,73,71,48,76,80,77,92,45,76,66,50,58,35,55,47,44,52,40,48,47,31,35,52,52,32,7,54,44,61,66,56,57,102,75,58,89,64,79,60,56,60,62,53,54,50,54,52,46,53,53,29,52,51,52,50,52,51,52,54,58,62,58,73,78,111

Mean predicted aligned error: 11.16 Å